Protein 8C4D (pdb70)

Secondary structure (DSSP, 8-state):
-EEEE--TTTTTT-B--S---EEEEEE-SS---HHHHHHHHHTS-TTGGGG---SEEE-SSEEEE-S-TTB----SSSHHHHHHEEEEEEP--SSS-HHHHHHHHHHHHHHHHHHHHHHT---STTTEE-GGGTSS---SHHHHHHHH----SSPPPHHHHHHHHHHHHHHHHHHHT-TT----

Sequence (184 aa):
VNIINNSVCRGVAGRRVGDVKGVVIHNTWTNTTAEQEMNRLAGMTDKQLEAGFAHYYCDENTIIRTEDTYNRRAWHVANSDGNNSYIGYEVRGNNRETPKAVFLQAEQNAFWQAAEDLRFYGLPVNRNTVKCHHQFSATECPKRSLMEHCGYDSTLAVPAAITVQMQDYFISQIKKYYDNPALKPD

Structure (mmCIF, N/CA/C/O backbone):
data_8C4D
#
_entry.id   8C4D
#
_cell.length_a   74.713
_cell.length_b   74.713
_cell.length_c   133.272
_cell.angle_alpha   90.000
_cell.angle_beta   90.000
_cell.angle_gamma   90.000
#
_symmetry.space_group_name_H-M   'P 43 2 2'
#
loop_
_entity.id
_entity.type
_entity.pdbx_description
1 polymer 'N-acetylmuramoyl-L-alanine amidase'
2 non-polymer 'CITRATE ANION'
3 non-polymer 'ZINC ION'
4 non-polymer 'CHLORIDE ION'
5 non-polymer 'SODIUM ION'
6 water water
#
loop_
_atom_site.group_PDB
_atom_site.id
_atom_site.type_symbol
_atom_site.label_atom_id
_atom_site.label_alt_id
_atom_site.label_comp_id
_atom_site.label_asym_id
_atom_site.label_entity_id
_atom_site.label_seq_id
_atom_site.pdbx_PDB_ins_code
_atom_site.Cartn_x
_atom_site.Cartn_y
_atom_site.Cartn_z
_atom_site.occupancy
_atom_site.B_iso_or_equiv
_atom_site.auth_seq_id
_atom_site.auth_comp_id
_atom_site.auth_asym_id
_atom_site.auth_atom_id
_atom_site.pdbx_PDB_model_num
ATOM 1 N N . VAL A 1 2 ? 28.47016 57.11790 63.07164 1.000 47.30193 2 VAL A N 1
ATOM 2 C CA . VAL A 1 2 ? 28.09613 56.51070 64.34684 1.000 41.75532 2 VAL A CA 1
ATOM 3 C C . VAL A 1 2 ? 29.32880 56.38788 65.25278 1.000 35.71769 2 VAL A C 1
ATOM 4 O O . VAL A 1 2 ? 30.38278 55.94353 64.81063 1.000 41.06676 2 VAL A O 1
ATOM 8 N N . ASN A 1 3 ? 29.20338 56.81499 66.51027 1.000 38.33863 3 ASN A N 1
ATOM 9 C CA . ASN A 1 3 ? 30.30659 56.71293 67.46004 1.000 39.16210 3 ASN A CA 1
ATOM 10 C C . ASN A 1 3 ? 30.44808 55.27966 67.96208 1.000 36.66342 3 ASN A C 1
ATOM 11 O O . ASN A 1 3 ? 29.46218 54.65169 68.35753 1.000 32.67901 3 ASN A O 1
ATOM 16 N N . ILE A 1 4 ? 31.67540 54.76689 67.95188 1.000 36.28560 4 ILE A N 1
ATOM 17 C CA . ILE A 1 4 ? 31.98690 53.43831 68.46274 1.000 33.28189 4 ILE A CA 1
ATOM 18 C C . ILE A 1 4 ? 32.72395 53.60576 69.78119 1.000 35.19230 4 ILE A C 1
ATOM 19 O O . ILE A 1 4 ? 33.74420 54.29974 69.83960 1.000 35.63700 4 ILE A O 1
ATOM 24 N N . ILE A 1 5 ? 32.21975 52.97023 70.83478 1.000 36.29218 5 ILE A N 1
ATOM 25 C CA . ILE A 1 5 ? 32.87668 52.98541 72.13793 1.000 32.25144 5 ILE A CA 1
ATOM 26 C C . ILE A 1 5 ? 33.05108 51.54542 72.59183 1.000 34.88545 5 ILE A C 1
ATOM 27 O O . ILE A 1 5 ? 32.06520 50.80443 72.70031 1.000 31.20638 5 ILE A O 1
ATOM 32 N N . ASN A 1 6 ? 34.29179 51.14961 72.85894 1.000 28.56985 6 ASN A N 1
ATOM 33 C CA . ASN A 1 6 ? 34.58730 49.85040 73.45342 1.000 25.41694 6 ASN A CA 1
ATOM 34 C C . ASN A 1 6 ? 34.93430 50.07755 74.91732 1.000 32.61833 6 ASN A C 1
ATOM 35 O O . ASN A 1 6 ? 35.97862 50.65749 75.22297 1.000 31.68307 6 ASN A O 1
ATOM 40 N N . ASN A 1 7 ? 34.06693 49.62006 75.82104 1.000 29.60167 7 ASN A N 1
ATOM 41 C CA . ASN A 1 7 ? 34.29913 49.80467 77.25473 1.000 25.99501 7 ASN A CA 1
ATOM 42 C C . ASN A 1 7 ? 33.63185 48.64874 77.99721 1.000 24.85761 7 ASN A C 1
ATOM 43 O O . ASN A 1 7 ? 32.43001 48.69861 78.27220 1.000 24.67907 7 ASN A O 1
ATOM 48 N N . SER A 1 8 ? 34.42095 47.63435 78.35740 1.000 26.27401 8 SER A N 1
ATOM 49 C CA . SER A 1 8 ? 33.89220 46.37330 78.88901 1.000 26.57933 8 SER A CA 1
ATOM 50 C C . SER A 1 8 ? 33.47992 46.49783 80.36439 1.000 34.85727 8 SER A C 1
ATOM 51 O O . SER A 1 8 ? 34.03458 45.86432 81.26768 1.000 30.70632 8 SER A O 1
ATOM 54 N N . VAL A 1 9 ? 32.42203 47.28078 80.59819 1.000 25.87866 9 VAL A N 1
ATOM 55 C CA . VAL A 1 9 ? 31.95166 47.50029 81.96166 1.000 22.91300 9 VAL A CA 1
ATOM 56 C C . VAL A 1 9 ? 31.31883 46.26318 82.58043 1.000 25.89903 9 VAL A C 1
ATOM 57 O O . VAL A 1 9 ? 31.05967 46.26080 83.78414 1.000 27.76440 9 VAL A O 1
ATOM 61 N N . CYS A 1 10 ? 31.05892 45.21333 81.79984 1.000 24.38727 10 CYS A N 1
ATOM 62 C CA . CYS A 1 10 ? 30.50847 43.97849 82.35045 1.000 26.77047 10 CYS A CA 1
ATOM 63 C C . CYS A 1 10 ? 31.59285 43.04219 82.86595 1.000 25.59451 10 CYS A C 1
ATOM 64 O O . CYS A 1 10 ? 31.26717 41.98021 83.41902 1.000 24.78022 10 CYS A O 1
ATOM 67 N N . ARG A 1 11 ? 32.86670 43.40693 82.67602 1.000 22.19241 11 ARG A N 1
ATOM 68 C CA . ARG A 1 11 ? 33.99026 42.83810 83.41548 1.000 28.03267 11 ARG A CA 1
ATOM 69 C C . ARG A 1 11 ? 34.20474 41.35567 83.14571 1.000 27.36637 11 ARG A C 1
ATOM 70 O O . ARG A 1 11 ? 34.90599 40.69497 83.90775 1.000 29.03684 11 ARG A O 1
ATOM 78 N N . GLY A 1 12 ? 33.60267 40.79882 82.09361 1.000 25.41331 12 GLY A N 1
ATOM 79 C CA . GLY A 1 12 ? 33.82982 39.39172 81.79859 1.000 26.81153 12 GLY A CA 1
ATOM 80 C C . GLY A 1 12 ? 33.30404 38.44009 82.84302 1.000 24.72365 12 GLY A C 1
ATOM 81 O O . GLY A 1 12 ? 33.78929 37.31075 82.93665 1.000 25.38110 12 GLY A O 1
ATOM 82 N N . VAL A 1 13 ? 32.30215 38.85869 83.62439 1.000 21.36142 13 VAL A N 1
ATOM 83 C CA . VAL A 1 13 ? 31.89091 38.08674 84.79405 1.000 24.08962 13 VAL A CA 1
ATOM 84 C C . VAL A 1 13 ? 31.28401 36.74940 84.40792 1.000 27.33802 13 VAL A C 1
ATOM 85 O O . VAL A 1 13 ? 31.32935 35.80007 85.20422 1.000 24.00355 13 VAL A O 1
ATOM 89 N N . ALA A 1 14 ? 30.73815 36.62984 83.19437 1.000 22.90109 14 ALA A N 1
ATOM 90 C CA . ALA A 1 14 ? 30.13977 35.37382 82.77536 1.000 22.94015 14 ALA A CA 1
ATOM 91 C C . ALA A 1 14 ? 31.15743 34.39806 82.19084 1.000 21.27076 14 ALA A C 1
ATOM 92 O O . ALA A 1 14 ? 30.78514 33.27680 81.86495 1.000 24.07100 14 ALA A O 1
ATOM 94 N N . GLY A 1 15 ? 32.42480 34.77610 82.06726 1.000 21.21241 15 GLY A N 1
ATOM 95 C CA . GLY A 1 15 ? 33.44201 33.85607 81.59378 1.000 22.38910 15 GLY A CA 1
ATOM 96 C C . GLY A 1 15 ? 33.48666 33.77812 80.07412 1.000 24.56297 15 GLY A C 1
ATOM 97 O O . GLY A 1 15 ? 32.66748 34.35925 79.35996 1.000 21.61980 15 GLY A O 1
ATOM 98 N N . ARG A 1 16 ? 34.47201 33.04138 79.56978 1.000 25.12953 16 ARG A N 1
ATOM 99 C CA . ARG A 1 16 ? 34.66240 32.95044 78.12820 1.000 23.25556 16 ARG A CA 1
ATOM 100 C C . ARG A 1 16 ? 33.65785 31.98869 77.50762 1.000 24.86381 16 ARG A C 1
ATOM 101 O O . ARG A 1 16 ? 33.25830 30.99228 78.12277 1.000 23.69207 16 ARG A O 1
ATOM 109 N N . ARG A 1 17 ? 33.24293 32.29714 76.27860 1.000 20.26158 17 ARG A N 1
ATOM 110 C CA . ARG A 1 17 ? 32.42697 31.34788 75.53082 1.000 21.61576 17 ARG A CA 1
ATOM 111 C C . ARG A 1 17 ? 33.18909 30.04324 75.36470 1.000 24.46694 17 ARG A C 1
ATOM 112 O O . ARG A 1 17 ? 34.38560 30.04665 75.06450 1.000 26.59299 17 ARG A O 1
ATOM 120 N N . VAL A 1 18 ? 32.49331 28.92716 75.56943 1.000 24.46695 18 VAL A N 1
ATOM 121 C CA . VAL A 1 18 ? 33.01309 27.59877 75.25381 1.000 27.53999 18 VAL A CA 1
ATOM 122 C C . VAL A 1 18 ? 32.33291 27.12585 73.96829 1.000 27.19404 18 VAL A C 1
ATOM 123 O O . VAL A 1 18 ? 31.10157 27.08760 73.89024 1.000 29.61292 18 VAL A O 1
ATOM 127 N N . GLY A 1 19 ? 33.11897 26.75761 72.96360 1.000 28.88961 19 GLY A N 1
ATOM 128 C CA . GLY A 1 19 ? 32.53860 26.36756 71.69329 1.000 29.10103 19 GLY A CA 1
ATOM 129 C C . GLY A 1 19 ? 32.34013 27.54808 70.76112 1.000 32.97636 19 GLY A C 1
ATOM 130 O O . GLY A 1 19 ? 32.73825 28.68986 71.02439 1.000 30.65826 19 GLY A O 1
ATOM 131 N N . ASP A 1 20 ? 31.69261 27.25454 69.64278 1.000 29.85568 20 ASP A N 1
ATOM 132 C CA . ASP A 1 20 ? 31.58400 28.20878 68.55248 1.000 32.53872 20 ASP A CA 1
ATOM 133 C C . ASP A 1 20 ? 30.45598 29.20240 68.79390 1.000 27.12623 20 ASP A C 1
ATOM 134 O O . ASP A 1 20 ? 29.48041 28.90880 69.48880 1.000 25.15599 20 ASP A O 1
ATOM 139 N N . VAL A 1 21 ? 30.60266 30.39398 68.20243 1.000 27.92301 21 VAL A N 1
ATOM 140 C CA . VAL A 1 21 ? 29.48750 31.32794 68.11851 1.000 22.54777 21 VAL A CA 1
ATOM 141 C C . VAL A 1 21 ? 28.39912 30.73232 67.22707 1.000 26.77467 21 VAL A C 1
ATOM 142 O O . VAL A 1 21 ? 28.67100 30.21197 66.13896 1.000 23.58326 21 VAL A O 1
ATOM 146 N N . LYS A 1 22 ? 27.14868 30.81928 67.67588 1.000 23.97009 22 LYS A N 1
ATOM 147 C CA . LYS A 1 22 ? 26.03345 30.30321 66.89257 1.000 27.40681 22 LYS A CA 1
ATOM 148 C C . LYS A 1 22 ? 25.19915 31.39615 66.25529 1.000 26.36017 22 LYS A C 1
ATOM 149 O O . LYS A 1 22 ? 24.46416 31.11427 65.30015 1.000 28.89684 22 LYS A O 1
ATOM 155 N N . GLY A 1 23 ? 25.26359 32.62027 66.76328 1.000 24.28000 23 GLY A N 1
ATOM 156 C CA . GLY A 1 23 ? 24.48148 33.67901 66.14782 1.000 24.24961 23 GLY A CA 1
ATOM 157 C C . GLY A 1 23 ? 24.37606 34.89442 67.05266 1.000 22.39206 23 GLY A C 1
ATOM 158 O O . GLY A 1 23 ? 25.18562 35.08920 67.96237 1.000 21.36408 23 GLY A O 1
ATOM 159 N N . VAL A 1 24 ? 23.37215 35.71262 66.74395 1.000 19.99770 24 VAL A N 1
ATOM 160 C CA . VAL A 1 24 ? 23.12076 36.98525 67.39877 1.000 18.50885 24 VAL A CA 1
ATOM 161 C C . VAL A 1 24 ? 21.67129 37.00346 67.86637 1.000 26.58125 24 VAL A C 1
ATOM 162 O O . VAL A 1 24 ? 20.81100 36.30747 67.30689 1.000 24.47076 24 VAL A O 1
ATOM 166 N N . VAL A 1 25 ? 21.40598 37.79324 68.91285 1.000 21.71156 25 VAL A N 1
ATOM 167 C CA . VAL A 1 25 ? 20.05040 38.06541 69.38026 1.000 22.79568 25 VAL A CA 1
ATOM 168 C C . VAL A 1 25 ? 19.86932 39.57124 69.38528 1.000 25.31524 25 VAL A C 1
ATOM 169 O O . VAL A 1 25 ? 20.68060 40.29031 69.97802 1.000 21.99259 25 VAL A O 1
ATOM 173 N N . ILE A 1 26 ? 18.82656 40.05334 68.71413 1.000 22.53277 26 ILE A N 1
ATOM 174 C CA . ILE A 1 26 ? 18.52744 41.48010 68.67889 1.000 23.70538 26 ILE A CA 1
ATOM 175 C C . ILE A 1 26 ? 17.48686 41.75453 69.75577 1.000 28.45735 26 ILE A C 1
ATOM 176 O O . ILE A 1 26 ? 16.34368 41.29938 69.64232 1.000 27.77481 26 ILE A O 1
ATOM 181 N N . HIS A 1 27 ? 17.87951 42.49747 70.79467 1.000 22.80049 27 HIS A N 1
ATOM 182 C CA . HIS A 1 27 ? 17.01724 42.92245 71.89176 1.000 24.60083 27 HIS A CA 1
ATOM 183 C C . HIS A 1 27 ? 16.57670 44.37424 71.70479 1.000 26.61589 27 HIS A C 1
ATOM 184 O O . HIS A 1 27 ? 17.17056 45.13550 70.93677 1.000 25.83600 27 HIS A O 1
ATOM 191 N N . ASN A 1 28 ? 15.54161 44.76537 72.45472 1.000 23.26006 28 ASN A N 1
ATOM 192 C CA . ASN A 1 28 ? 15.22794 46.16988 72.70807 1.000 25.31101 28 ASN A CA 1
ATOM 193 C C . ASN A 1 28 ? 15.29625 46.41342 74.21106 1.000 27.23695 28 ASN A C 1
ATOM 194 O O . ASN A 1 28 ? 14.82524 45.58889 74.99898 1.000 26.77771 28 ASN A O 1
ATOM 199 N N . THR A 1 29 ? 15.83941 47.56247 74.61634 1.000 24.84300 29 THR A N 1
ATOM 200 C CA . THR A 1 29 ? 15.99094 47.80394 76.05059 1.000 30.24450 29 THR A CA 1
ATOM 201 C C . THR A 1 29 ? 14.66138 48.01516 76.75459 1.000 31.99305 29 THR A C 1
ATOM 202 O O . THR A 1 29 ? 14.59068 47.84593 77.97615 1.000 30.88908 29 THR A O 1
ATOM 206 N N . TRP A 1 30 ? 13.61553 48.38193 76.01779 1.000 32.92519 30 TRP A N 1
ATOM 207 C CA . TRP A 1 30 ? 12.37191 48.86899 76.61426 1.000 34.03537 30 TRP A CA 1
ATOM 208 C C . TRP A 1 30 ? 12.65507 49.97397 77.63410 1.000 34.89744 30 TRP A C 1
ATOM 209 O O . TRP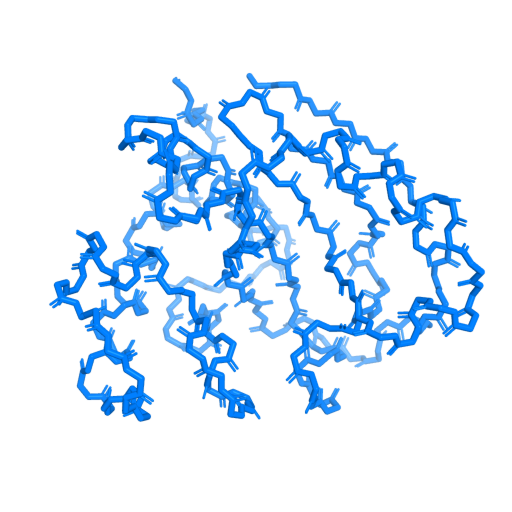 A 1 30 ? 12.04035 50.04912 78.69653 1.000 33.75250 30 TRP A O 1
ATOM 220 N N . THR A 1 31 ? 13.62986 50.82135 77.31419 1.000 33.76798 31 THR A N 1
ATOM 221 C CA . THR A 1 31 ? 13.85806 52.09642 77.97651 1.000 31.87484 31 THR A CA 1
ATOM 222 C C . THR A 1 31 ? 14.11474 53.12329 76.89111 1.000 35.44881 31 THR A C 1
ATOM 223 O O . THR A 1 31 ? 14.29698 52.78239 75.71911 1.000 35.55973 31 THR A O 1
ATOM 227 N N . ASN A 1 32 ? 14.15971 54.38897 77.28333 1.000 32.11594 32 ASN A N 1
ATOM 228 C CA . ASN A 1 32 ? 14.45816 55.45513 76.33693 1.000 39.23272 32 ASN A CA 1
ATOM 229 C C . ASN A 1 32 ? 15.73189 56.19773 76.72203 1.000 34.55459 32 ASN A C 1
ATOM 230 O O . ASN A 1 32 ? 15.90345 57.37555 76.40638 1.000 35.37344 32 ASN A O 1
ATOM 235 N N . THR A 1 33 ? 16.64082 55.51038 77.39013 1.000 35.50970 33 THR A N 1
ATOM 236 C CA . THR A 1 33 ? 17.92199 56.09137 77.75314 1.000 35.82579 33 THR A CA 1
ATOM 237 C C . THR A 1 33 ? 18.91494 55.94867 76.60189 1.000 32.94170 33 THR A C 1
ATOM 238 O O . THR A 1 33 ? 18.72132 55.16342 75.67112 1.000 37.31862 33 THR A O 1
ATOM 242 N N . THR A 1 34 ? 19.98911 56.71995 76.67590 1.000 31.93571 34 THR A N 1
ATOM 243 C CA . THR A 1 34 ? 21.03101 56.61507 75.67243 1.000 30.96404 34 THR A CA 1
ATOM 244 C C . THR A 1 34 ? 21.90092 55.38965 75.93587 1.000 29.61875 34 THR A C 1
ATOM 245 O O . THR A 1 34 ? 21.90905 54.82343 77.03290 1.000 29.25441 34 THR A O 1
ATOM 249 N N . ALA A 1 35 ? 22.64788 54.98729 74.90254 1.000 32.03826 35 ALA A N 1
ATOM 250 C CA . ALA A 1 35 ? 23.58381 53.88024 75.06317 1.000 28.64311 35 ALA A CA 1
ATOM 251 C C . ALA A 1 35 ? 24.58069 54.17860 76.17235 1.000 31.00292 35 ALA A C 1
ATOM 252 O O . ALA A 1 35 ? 24.88980 53.30187 76.98833 1.000 29.73090 35 ALA A O 1
ATOM 254 N N . GLU A 1 36 ? 25.06943 55.42537 76.23209 1.000 27.50182 36 GLU A N 1
ATOM 255 C CA . GLU A 1 36 ? 25.99588 55.82266 77.28651 1.000 32.09891 36 GLU A CA 1
ATOM 256 C C . GLU A 1 36 ? 25.35732 55.70119 78.66480 1.000 33.49693 36 GLU A C 1
ATOM 257 O O . GLU A 1 36 ? 26.01465 55.27648 79.62271 1.000 31.50350 36 GLU A O 1
ATOM 263 N N . GLN A 1 37 ? 24.07760 56.06484 78.78705 1.000 29.42443 37 GLN A N 1
ATOM 264 C CA . GLN A 1 37 ? 23.40972 55.90801 80.07542 1.000 33.06752 37 GLN A CA 1
ATOM 265 C C . GLN A 1 37 ? 23.35625 54.43739 80.46808 1.000 32.33718 37 GLN A C 1
ATOM 266 O O . GLN A 1 37 ? 23.53813 54.09139 81.64225 1.000 32.14957 37 GLN A O 1
ATOM 272 N N . GLU A 1 38 ? 23.12260 53.55415 79.48791 1.000 30.07112 38 GLU A N 1
ATOM 273 C CA . GLU A 1 38 ? 23.11311 52.12039 79.75791 1.000 27.13438 38 GLU A CA 1
ATOM 274 C C . GLU A 1 38 ? 24.49024 51.65584 80.20955 1.000 27.39990 38 GLU A C 1
ATOM 275 O O . GLU A 1 38 ? 24.61885 50.88810 81.17029 1.000 25.78528 38 GLU A O 1
ATOM 281 N N . MET A 1 39 ? 25.52972 52.15224 79.54456 1.000 26.46680 39 MET A N 1
ATOM 282 C CA . MET A 1 39 ? 26.89978 51.80859 79.89447 1.000 27.07500 39 MET A CA 1
ATOM 283 C C . MET A 1 39 ? 27.21779 52.24727 81.32271 1.000 30.53457 39 MET A C 1
ATOM 284 O O . MET A 1 39 ? 27.78073 51.47679 82.10898 1.000 26.24609 39 MET A O 1
ATOM 289 N N . ASN A 1 40 ? 26.86850 53.49579 81.66953 1.000 29.27629 40 ASN A N 1
ATOM 290 C CA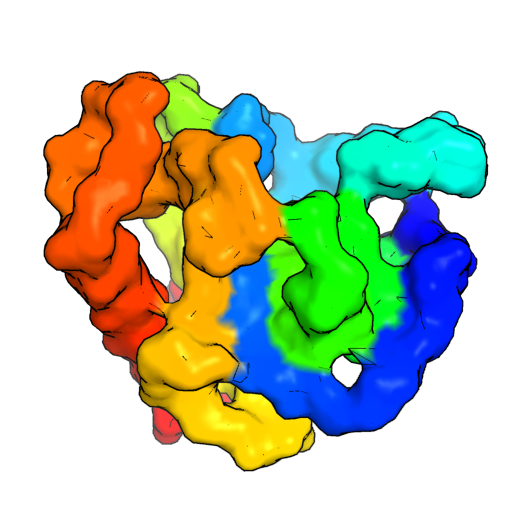 . ASN A 1 40 ? 27.12895 54.01396 83.01844 1.000 30.66324 40 ASN A CA 1
ATOM 291 C C . ASN A 1 40 ? 26.38241 53.20853 84.07305 1.000 32.93050 40 ASN A C 1
ATOM 292 O O . ASN A 1 40 ? 26.91176 52.94089 85.16150 1.000 28.71646 40 ASN A O 1
ATOM 297 N N . ARG A 1 41 ? 25.14148 52.82823 83.77194 1.000 26.55467 41 ARG A N 1
ATOM 298 C CA . ARG A 1 41 ? 24.36937 52.01944 84.70098 1.000 32.34195 41 ARG A CA 1
ATOM 299 C C . ARG A 1 41 ? 25.07747 50.69455 84.99491 1.000 31.32934 41 ARG A C 1
ATOM 300 O O . ARG A 1 41 ? 25.22370 50.29877 86.15709 1.000 27.85521 41 ARG A O 1
ATOM 308 N N . LEU A 1 42 ? 25.54814 50.00687 83.95015 1.000 25.09069 42 LEU A N 1
ATOM 309 C CA . LEU A 1 42 ? 26.28206 48.75731 84.14668 1.000 25.85806 42 LEU A CA 1
ATOM 310 C C . LEU A 1 42 ? 27.60734 48.99423 84.87950 1.000 24.63838 42 LEU A C 1
ATOM 311 O O . LEU A 1 42 ? 27.99985 48.20716 85.75038 1.000 24.32942 42 LEU A O 1
ATOM 316 N N . ALA A 1 43 ? 28.30379 50.07845 84.54415 1.000 24.43115 43 ALA A N 1
ATOM 317 C CA . ALA A 1 43 ? 29.57554 50.38739 85.19047 1.000 28.91999 43 ALA A CA 1
ATOM 318 C C . ALA A 1 43 ? 29.41848 50.60318 86.69255 1.000 27.90129 43 ALA A C 1
ATOM 319 O O . ALA A 1 43 ? 30.36385 50.37113 87.45082 1.000 29.39368 43 ALA A O 1
ATOM 321 N N . GLY A 1 44 ? 28.25171 51.04736 87.13854 1.000 24.78545 44 GLY A N 1
ATOM 322 C CA . GLY A 1 44 ? 28.00430 51.30144 88.54393 1.000 26.19801 44 GLY A CA 1
ATOM 323 C C . GLY A 1 44 ? 27.48160 50.12042 89.33011 1.000 31.70230 44 GLY A C 1
ATOM 324 O O . GLY A 1 44 ? 27.31480 50.21346 90.55178 1.000 28.92631 44 GLY A O 1
ATOM 325 N N . MET A 1 45 ? 27.22500 49.00329 88.66199 1.000 23.94961 45 MET A N 1
ATOM 326 C CA . MET A 1 45 ? 26.75845 47.78529 89.31280 1.000 27.00639 45 MET A CA 1
ATOM 327 C C . MET A 1 45 ? 27.91565 46.98803 89.89104 1.000 26.90369 45 MET A C 1
ATOM 328 O O . MET A 1 45 ? 29.02815 46.98307 89.35317 1.000 24.32561 45 MET A O 1
ATOM 333 N N . THR A 1 46 ? 27.63117 46.28942 90.98602 1.000 24.69490 46 THR A N 1
ATOM 334 C CA . THR A 1 46 ? 28.52087 45.24738 91.47414 1.000 22.62997 46 THR A CA 1
ATOM 335 C C . THR A 1 46 ? 28.45269 44.03945 90.55258 1.000 28.50781 46 THR A C 1
ATOM 336 O O . THR A 1 46 ? 27.49651 43.86384 89.79556 1.000 25.60221 46 THR A O 1
ATOM 340 N N . ASP A 1 47 ? 29.47260 43.18091 90.63814 1.000 25.03836 47 ASP A N 1
ATOM 341 C CA . ASP A 1 47 ? 29.43129 41.95358 89.85540 1.000 28.51049 47 ASP A CA 1
ATOM 342 C C . ASP A 1 47 ? 28.22785 41.09682 90.22598 1.000 29.82197 47 ASP A C 1
ATOM 343 O O . ASP A 1 47 ? 27.65667 40.42953 89.36003 1.000 26.61134 47 ASP A O 1
ATOM 348 N N . LYS A 1 48 ? 27.80100 41.12665 91.49121 1.000 29.82211 48 LYS A N 1
ATOM 349 C CA . LYS A 1 48 ? 26.54432 40.47225 91.85813 1.000 28.01188 48 LYS A CA 1
ATOM 350 C C . LYS A 1 48 ? 25.34832 41.09228 91.14074 1.000 28.99647 48 LYS A C 1
ATOM 351 O O . LYS A 1 48 ? 24.45527 40.37133 90.68143 1.000 27.23038 48 LYS A O 1
ATOM 357 N N . GLN A 1 49 ? 25.28910 42.42889 91.06437 1.000 24.08759 49 GLN A N 1
ATOM 358 C CA . GLN A 1 49 ? 24.15683 43.05551 90.39125 1.000 25.58164 49 GLN A CA 1
ATOM 359 C C . GLN A 1 49 ? 24.14381 42.73420 88.89782 1.000 28.51549 49 GLN A C 1
ATOM 360 O O . GLN A 1 49 ? 23.06637 42.66568 88.28781 1.000 25.27673 49 GLN A O 1
ATOM 366 N N . LEU A 1 50 ? 25.31437 42.50593 88.29342 1.000 24.76419 50 LEU A N 1
ATOM 367 C CA . LEU A 1 50 ? 25.34782 42.11534 86.88176 1.000 26.62930 50 LEU A CA 1
ATOM 368 C C . LEU A 1 50 ? 24.65721 40.78586 86.62964 1.000 26.40578 50 LEU A C 1
ATOM 369 O O . LEU A 1 50 ? 24.29280 40.49762 85.48258 1.000 27.21320 50 LEU A O 1
ATOM 374 N N . GLU A 1 51 ? 24.46617 39.97358 87.67486 1.000 26.49005 51 GLU A N 1
ATOM 375 C CA . GLU A 1 51 ? 23.74012 38.71462 87.54554 1.000 28.50188 51 GLU A CA 1
ATOM 376 C C . GLU A 1 51 ? 22.31348 38.90541 87.05395 1.000 28.96507 51 GLU A C 1
ATOM 377 O O . GLU A 1 51 ? 21.73059 37.96057 86.51901 1.000 32.07811 51 GLU A O 1
ATOM 383 N N . ALA A 1 52 ? 21.74179 40.10051 87.20896 1.000 24.05724 52 ALA A N 1
ATOM 384 C CA . ALA A 1 52 ? 20.40698 40.34337 86.68588 1.000 27.06821 52 ALA A CA 1
ATOM 385 C C . ALA A 1 52 ? 20.37739 40.42149 85.15787 1.000 27.42530 52 ALA A C 1
ATOM 386 O O . ALA A 1 52 ? 19.29204 40.39971 84.56602 1.000 28.45138 52 ALA A O 1
ATOM 388 N N . GLY A 1 53 ? 21.51830 40.55669 84.50128 1.000 27.14628 53 GLY A N 1
ATOM 389 C CA . GLY A 1 53 ? 21.52821 40.51403 83.04881 1.000 23.66367 53 GLY A CA 1
ATOM 390 C C . GLY A 1 53 ? 22.26282 41.66114 82.38947 1.000 24.61200 53 GLY A C 1
ATOM 391 O O . GLY A 1 53 ? 22.34377 42.76894 82.92185 1.000 26.72315 53 GLY A O 1
ATOM 392 N N . PHE A 1 54 ? 22.81830 41.38706 81.21279 1.000 22.46016 54 PHE A N 1
ATOM 393 C CA . PHE A 1 54 ? 23.48584 42.40115 80.40951 1.000 22.04929 54 PHE A CA 1
ATOM 394 C C . PHE A 1 54 ? 23.74264 41.79239 79.04506 1.000 22.65336 54 PHE A C 1
ATOM 395 O O . PHE A 1 54 ? 23.74332 40.56731 78.89366 1.000 22.73377 54 PHE A O 1
ATOM 403 N N . ALA A 1 55 ? 24.00529 42.66037 78.06766 1.000 21.45686 55 ALA A N 1
ATOM 404 C CA . ALA A 1 55 ? 24.29381 42.26330 76.69653 1.000 23.07964 55 ALA A CA 1
ATOM 405 C C . ALA A 1 55 ? 25.71170 42.68299 76.31133 1.000 23.56457 55 ALA A C 1
ATOM 406 O O . ALA A 1 55 ? 26.41538 43.36319 77.06769 1.000 21.92227 55 ALA A O 1
ATOM 408 N N . HIS A 1 56 ? 26.12268 42.27526 75.10424 1.000 19.55655 56 HIS A N 1
ATOM 409 C CA . HIS A 1 56 ? 27.45006 42.62094 74.60567 1.000 21.20720 56 HIS A CA 1
ATOM 410 C C . HIS A 1 56 ? 27.50995 44.04348 74.05295 1.000 21.25883 56 HIS A C 1
ATOM 411 O O . HIS A 1 56 ? 28.54359 44.71229 74.17516 1.000 21.71948 56 HIS A O 1
ATOM 418 N N . TYR A 1 57 ? 26.43462 44.52498 73.44326 1.000 19.85422 57 TYR A N 1
ATOM 419 C CA . TYR A 1 57 ? 26.41860 45.86601 72.86779 1.000 19.41795 57 TYR A CA 1
ATOM 420 C C . TYR A 1 57 ? 25.15696 46.59921 73.28107 1.000 23.05144 57 TYR A C 1
ATOM 421 O O . TYR A 1 57 ? 24.08769 45.99579 73.40873 1.000 24.20092 57 TYR A O 1
ATOM 430 N N . TYR A 1 58 ? 25.28723 47.91236 73.45121 1.000 22.21981 58 TYR A N 1
ATOM 431 C CA . TYR A 1 58 ? 24.14952 48.80551 73.62950 1.000 23.30963 58 TYR A CA 1
ATOM 432 C C . TYR A 1 58 ? 24.22757 49.86551 72.54462 1.000 24.08324 58 TYR A C 1
ATOM 433 O O . TYR A 1 58 ? 25.27492 50.50555 72.37327 1.000 25.54071 58 TYR A O 1
ATOM 442 N N . CYS A 1 59 ? 23.13242 50.02297 71.79600 1.000 22.55763 59 CYS A N 1
ATOM 443 C CA . CYS A 1 59 ? 23.08249 50.87649 70.61351 1.000 23.57250 59 CYS A CA 1
ATOM 444 C C . CYS A 1 59 ? 21.96359 51.89391 70.76040 1.000 27.79373 59 CYS A C 1
ATOM 445 O O . CYS A 1 59 ? 20.83930 51.54262 71.14152 1.000 27.02630 59 CYS A O 1
ATOM 448 N N . ASP A 1 60 ? 22.26072 53.13921 70.44921 1.000 25.23364 60 ASP A N 1
ATOM 449 C CA . ASP A 1 60 ? 21.20819 54.12866 70.25586 1.000 32.96985 60 ASP A CA 1
ATOM 450 C C . ASP A 1 60 ? 21.37705 54.73457 68.85683 1.000 30.01404 60 ASP A C 1
ATOM 451 O O . ASP A 1 60 ? 22.10806 54.20292 68.01580 1.000 27.05957 60 ASP A O 1
ATOM 456 N N . GLU A 1 61 ? 20.69754 55.85658 68.60488 1.000 28.43108 61 GLU A N 1
ATOM 457 C CA . GLU A 1 61 ? 20.68320 56.38477 67.24429 1.000 29.71763 61 GLU A CA 1
ATOM 458 C C . GLU A 1 61 ? 22.04974 56.90461 66.81014 1.000 31.51735 61 GLU A C 1
ATOM 459 O O . GLU A 1 61 ? 22.29901 57.01673 65.60881 1.000 32.52718 61 GLU A O 1
ATOM 465 N N . ASN A 1 62 ? 22.94587 57.17285 67.75779 1.000 30.28530 62 ASN A N 1
ATOM 466 C CA . ASN A 1 62 ? 24.22884 57.81764 67.51081 1.000 37.07441 62 ASN A CA 1
ATOM 467 C C . ASN A 1 62 ? 25.43357 56.95952 67.87773 1.000 34.54548 62 ASN A C 1
ATOM 468 O O . ASN A 1 62 ? 26.56112 57.34713 67.55751 1.000 34.02317 62 ASN A O 1
ATOM 473 N N . THR A 1 63 ? 25.24312 55.84689 68.58529 1.000 30.75000 63 THR A N 1
ATOM 474 C CA . THR A 1 63 ? 26.34330 55.22229 69.31190 1.000 31.61595 63 THR A CA 1
ATOM 475 C C . THR A 1 63 ? 26.15850 53.71875 69.32739 1.000 28.98747 63 THR A C 1
ATOM 476 O O . THR A 1 63 ? 25.03023 53.23726 69.44568 1.000 28.28554 63 THR A O 1
ATOM 480 N N . ILE A 1 64 ? 27.27154 52.99494 69.22564 1.000 25.24737 64 ILE A N 1
ATOM 481 C CA . ILE A 1 64 ? 27.34183 51.56322 69.49625 1.000 26.39581 64 ILE A CA 1
ATOM 482 C C . ILE A 1 64 ? 28.37940 51.38408 70.59258 1.000 30.49128 64 ILE A C 1
ATOM 483 O O . ILE A 1 64 ? 29.54834 51.74331 70.40065 1.000 27.56861 64 ILE A O 1
ATOM 488 N N . ILE A 1 65 ? 27.96822 50.83611 71.73324 1.000 22.59426 65 ILE A N 1
ATOM 489 C CA . ILE A 1 65 ? 28.87421 50.63431 72.86120 1.000 21.01563 65 ILE A CA 1
ATOM 490 C C . ILE A 1 65 ? 29.02551 49.14261 73.07915 1.000 24.94204 65 ILE A C 1
ATOM 491 O O . ILE A 1 65 ? 28.03605 48.44861 73.33671 1.000 23.26922 65 ILE A O 1
ATOM 496 N N . ARG A 1 66 ? 30.25567 48.64028 72.96844 1.000 21.74056 66 ARG A N 1
ATOM 497 C CA . ARG A 1 66 ? 30.52678 47.24425 73.30423 1.000 23.32642 66 ARG A CA 1
ATOM 498 C C . ARG A 1 66 ? 30.83349 47.18356 74.79226 1.000 25.08360 66 ARG A C 1
ATOM 499 O O . ARG A 1 66 ? 31.92288 47.57352 75.23277 1.000 23.73228 66 ARG A O 1
ATOM 507 N N . THR A 1 67 ? 29.85531 46.71363 75.56986 1.000 19.95626 67 THR A N 1
ATOM 508 C CA . THR A 1 67 ? 29.97758 46.60309 77.01892 1.000 21.29123 67 THR A CA 1
ATOM 509 C C . THR A 1 67 ? 30.54805 45.26482 77.46153 1.000 24.91074 67 THR A C 1
ATOM 510 O O . THR A 1 67 ? 30.89939 45.11505 78.63394 1.000 25.19780 67 THR A O 1
ATOM 514 N N . GLU A 1 68 ? 30.62415 44.28537 76.56675 1.000 25.05131 68 GLU A N 1
ATOM 515 C CA . GLU A 1 68 ? 31.29601 43.02490 76.85029 1.000 23.64093 68 GLU A CA 1
ATOM 516 C C . GLU A 1 68 ? 31.97440 42.53046 75.59188 1.000 21.97803 68 GLU A C 1
ATOM 517 O O . GLU A 1 68 ? 31.36513 42.53549 74.52082 1.000 23.40066 68 GLU A O 1
ATOM 523 N N . ASP A 1 69 ? 33.22866 42.10437 75.73219 1.000 23.64476 69 ASP A N 1
ATOM 524 C CA . ASP A 1 69 ? 33.96101 41.52411 74.61358 1.000 25.50220 69 ASP A CA 1
ATOM 525 C C . ASP A 1 69 ? 33.22244 40.30769 74.07859 1.000 22.84625 69 ASP A C 1
ATOM 526 O O . ASP A 1 69 ? 32.69452 39.50569 74.85301 1.000 23.87083 69 ASP A O 1
ATOM 531 N N . THR A 1 70 ? 33.18457 40.16221 72.74015 1.000 21.95146 70 THR A N 1
ATOM 532 C CA . THR A 1 70 ? 32.36099 39.10310 72.15390 1.000 21.86986 70 THR A CA 1
ATOM 533 C C . THR A 1 70 ? 32.93798 37.70640 72.35662 1.000 22.24687 70 THR A C 1
ATOM 534 O O . THR A 1 70 ? 32.21657 36.72568 72.12972 1.000 21.19798 70 THR A O 1
ATOM 538 N N . TYR A 1 71 ? 34.19136 37.57775 72.80601 1.000 21.59031 71 TYR A N 1
ATOM 539 C CA . TYR A 1 71 ? 34.68985 36.25562 73.19052 1.000 21.55577 71 TYR A CA 1
ATOM 540 C C . TYR A 1 71 ? 34.15210 35.77154 74.54109 1.000 22.15627 71 TYR A C 1
ATOM 541 O O . TYR A 1 71 ? 34.28494 34.58230 74.86980 1.000 23.64164 71 TYR A O 1
ATOM 550 N N . ASN A 1 72 ? 33.51620 36.64293 75.30808 1.000 19.29992 72 ASN A N 1
ATOM 551 C CA . ASN A 1 72 ? 32.90454 36.28194 76.57203 1.000 18.48488 72 ASN A CA 1
ATOM 552 C C . ASN A 1 72 ? 31.42086 35.99981 76.39025 1.000 21.55846 72 ASN A C 1
ATOM 553 O O . ASN A 1 72 ? 30.77850 36.52032 75.47162 1.000 20.30573 72 ASN A O 1
ATOM 558 N N . ARG A 1 73 ? 30.88295 35.18280 77.29388 1.000 21.52462 73 ARG A N 1
ATOM 559 C CA A ARG A 1 73 ? 29.44541 35.02911 77.41069 0.479 21.33671 73 ARG A CA 1
ATOM 560 C CA B ARG A 1 73 ? 29.44217 35.02252 77.42610 0.521 20.94362 73 ARG A CA 1
ATOM 561 C C . ARG A 1 73 ? 28.81122 36.31612 77.93916 1.000 23.91252 73 ARG A C 1
ATOM 562 O O . ARG A 1 73 ? 29.48228 37.20893 78.46451 1.000 21.97222 73 ARG A O 1
ATOM 577 N N . ALA A 1 74 ? 27.49606 36.41411 77.78074 1.000 22.29388 74 ALA A N 1
ATOM 578 C CA . ALA A 1 74 ? 26.75285 37.50172 78.39162 1.000 21.03087 74 ALA A CA 1
ATOM 579 C C . ALA A 1 74 ? 25.46018 36.92340 78.94387 1.000 20.85502 74 ALA A C 1
ATOM 580 O O . ALA A 1 74 ? 24.92170 35.95739 78.41042 1.000 25.16754 74 ALA A O 1
ATOM 582 N N . TRP A 1 75 ? 24.96277 37.50209 80.02809 1.000 23.80865 75 TRP A N 1
ATOM 583 C CA . TRP A 1 75 ? 23.73130 36.99085 80.62597 1.000 23.90863 75 TRP A CA 1
ATOM 584 C C . TRP A 1 75 ? 22.56700 37.77387 80.04487 1.000 23.69893 75 TRP A C 1
ATOM 585 O O . TRP A 1 75 ? 21.99270 38.65684 80.68248 1.000 23.99971 75 TRP A O 1
ATOM 596 N N . HIS A 1 76 ? 22.21732 37.44440 78.79072 1.000 25.22003 76 HIS A N 1
ATOM 597 C CA . HIS A 1 76 ? 21.23990 38.23447 78.06925 1.000 26.50989 76 HIS A CA 1
ATOM 598 C C . HIS A 1 76 ? 19.92796 37.53105 77.72334 1.000 26.26852 76 HIS A C 1
ATOM 599 O O . HIS A 1 76 ? 18.96963 38.23114 77.37123 1.000 26.28167 76 HIS A O 1
ATOM 606 N N . VAL A 1 77 ? 19.82977 36.19880 77.80749 1.000 28.90010 77 VAL A N 1
ATOM 607 C CA . VAL A 1 77 ? 18.56643 35.55882 77.42587 1.000 27.84114 77 VAL A CA 1
ATOM 608 C C . VAL A 1 77 ? 18.04304 34.52674 78.42018 1.000 37.15833 77 VAL A C 1
ATOM 609 O O . VAL A 1 77 ? 17.08765 33.80551 78.09880 1.000 41.30469 77 VAL A O 1
ATOM 613 N N . ALA A 1 78 ? 18.64493 34.41913 79.60953 1.000 27.77659 78 ALA A N 1
ATOM 614 C CA . ALA A 1 78 ? 18.11692 33.52550 80.66249 1.000 42.18578 78 ALA A CA 1
ATOM 615 C C . ALA A 1 78 ? 18.01156 32.07687 80.17413 1.000 40.52099 78 ALA A C 1
ATOM 616 O O . ALA A 1 78 ? 17.00065 31.39473 80.36446 1.000 36.27780 78 ALA A O 1
ATOM 618 N N . ASN A 1 79 ? 19.07611 31.61698 79.52472 1.000 35.18468 79 ASN A N 1
ATOM 619 C CA . ASN A 1 79 ? 19.13233 30.30383 78.90272 1.000 31.01257 79 ASN A CA 1
ATOM 620 C C . ASN A 1 79 ? 20.60739 30.02719 78.68624 1.000 34.12463 79 ASN A C 1
ATOM 621 O O . ASN A 1 79 ? 21.30907 30.87763 78.13127 1.000 31.20841 79 ASN A O 1
ATOM 626 N N . SER A 1 80 ? 21.07629 28.85522 79.11381 1.000 32.05196 80 SER A N 1
ATOM 627 C CA . SER A 1 80 ? 22.51996 28.62199 79.16144 1.000 35.54967 80 SER A CA 1
ATOM 628 C C . SER A 1 80 ? 23.14063 28.59655 77.77269 1.000 31.90539 80 SER A C 1
ATOM 629 O O . SER A 1 80 ? 24.20013 29.19261 77.55473 1.000 31.55852 80 SER A O 1
ATOM 632 N N . ASP A 1 81 ? 22.51254 27.90807 76.81884 1.000 34.44740 81 ASP A N 1
ATOM 633 C CA . ASP A 1 81 ? 23.10083 27.86122 75.48720 1.000 34.09460 81 ASP A CA 1
ATOM 634 C C . ASP A 1 81 ? 22.98402 29.21185 74.79164 1.000 31.08907 81 ASP A C 1
ATOM 635 O O . ASP A 1 81 ? 23.88329 29.60718 74.04295 1.000 31.82116 81 ASP A O 1
ATOM 640 N N . GLY A 1 82 ? 21.87964 29.92637 75.01703 1.000 30.43717 82 GLY A N 1
ATOM 641 C CA . GLY A 1 82 ? 21.76179 31.27350 74.48040 1.000 26.95771 82 GLY A CA 1
ATOM 642 C C . GLY A 1 82 ? 22.83701 32.19720 75.01531 1.000 26.88667 82 GLY A C 1
ATOM 643 O O . GLY A 1 82 ? 23.49026 32.92533 74.25682 1.000 25.13966 82 GLY A O 1
ATOM 644 N N . ASN A 1 83 ? 23.06024 32.15614 76.33073 1.000 21.84739 83 ASN A N 1
ATOM 645 C CA . ASN A 1 83 ? 24.05228 33.03814 76.93869 1.000 23.32349 83 ASN A CA 1
ATOM 646 C C . ASN A 1 83 ? 25.46484 32.66968 76.50051 1.000 21.86976 83 ASN A C 1
ATOM 647 O O . ASN A 1 83 ? 26.32177 33.54890 76.35423 1.000 24.63106 83 ASN A O 1
ATOM 652 N N . ASN A 1 84 ? 25.72149 31.38782 76.26957 1.000 22.86193 84 ASN A N 1
ATOM 653 C CA . ASN A 1 84 ? 27.05297 30.95688 75.86984 1.000 25.36958 84 ASN A CA 1
ATOM 654 C C . ASN A 1 84 ? 27.31727 31.22949 74.39326 1.000 24.29816 84 ASN A C 1
ATOM 655 O O . ASN A 1 84 ? 28.39479 31.71592 74.03259 1.000 24.99868 84 ASN A O 1
ATOM 660 N N . SER A 1 85 ? 26.34979 30.93983 73.52831 1.0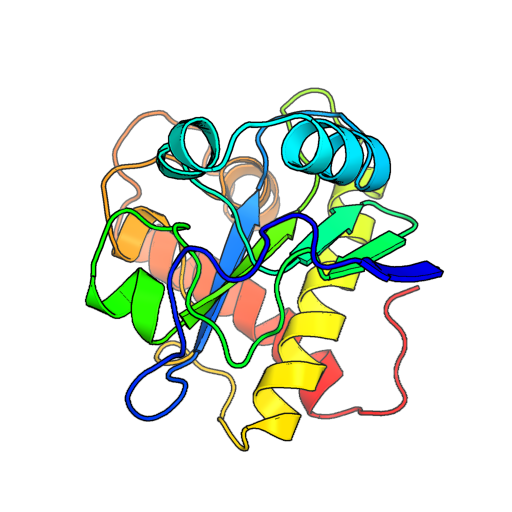00 22.54195 85 SER A N 1
ATOM 661 C CA . SER A 1 85 ? 26.63688 30.78331 72.10612 1.000 25.74682 85 SER A CA 1
ATOM 662 C C . SER A 1 85 ? 26.18735 31.93540 71.21973 1.000 23.06078 85 SER A C 1
ATOM 663 O O . SER A 1 85 ? 26.56927 31.95284 70.04124 1.000 23.33290 85 SER A O 1
ATOM 666 N N . TYR A 1 86 ? 25.37052 32.87109 71.72514 1.000 20.78964 86 TYR A N 1
ATOM 667 C CA . TYR A 1 86 ? 24.80491 33.94668 70.91820 1.000 23.41379 86 TYR A CA 1
ATOM 668 C C . TYR A 1 86 ? 25.24494 35.29867 71.46192 1.000 23.57339 86 TYR A C 1
ATOM 669 O O . TYR A 1 86 ? 25.26886 35.51054 72.67611 1.000 20.65318 86 TYR A O 1
ATOM 678 N N . ILE A 1 87 ? 25.58421 36.20567 70.56821 1.000 20.14369 87 ILE A N 1
ATOM 679 C CA . ILE A 1 87 ? 25.97734 37.56098 70.95144 1.000 21.72077 87 ILE A CA 1
ATOM 680 C C . ILE A 1 87 ? 24.73361 38.43425 71.03796 1.000 22.72261 87 ILE A C 1
ATOM 681 O O . ILE A 1 87 ? 23.86730 38.38305 70.15366 1.000 20.85698 87 ILE A O 1
ATOM 686 N N . GLY A 1 88 ? 24.64517 39.25606 72.08248 1.000 21.88561 88 GLY A N 1
ATOM 687 C CA . GLY A 1 88 ? 23.44902 40.05174 72.35095 1.000 22.45513 88 GLY A CA 1
ATOM 688 C C . GLY A 1 88 ? 23.64070 41.52881 72.04057 1.000 23.62025 88 GLY A C 1
ATOM 689 O O . GLY A 1 88 ? 24.62354 42.13709 72.47236 1.000 19.99351 88 GLY A O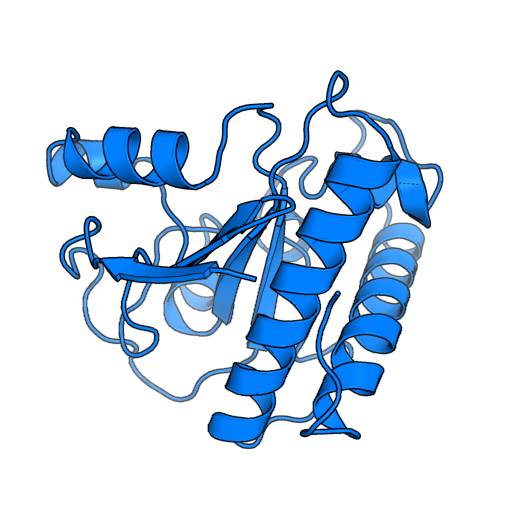 1
ATOM 690 N N . TYR A 1 89 ? 22.65229 42.10290 71.32781 1.000 21.23331 89 TYR A N 1
ATOM 691 C CA . TYR A 1 89 ? 22.64961 43.49923 70.88568 1.000 24.16291 89 TYR A CA 1
ATOM 692 C C . TYR A 1 89 ? 21.40673 44.18448 71.44331 1.000 27.46686 89 TYR A C 1
ATOM 693 O O . TYR A 1 89 ? 20.27838 43.76208 71.15609 1.000 24.42901 89 TYR A O 1
ATOM 702 N N . GLU A 1 90 ? 21.60359 45.23662 72.22745 1.000 22.96747 90 GLU A N 1
ATOM 703 C CA . GLU A 1 90 ? 20.49941 45.94246 72.86352 1.000 24.75134 90 GLU A CA 1
ATOM 704 C C . GLU A 1 90 ? 20.23184 47.23090 72.09459 1.000 28.69002 90 GLU A C 1
ATOM 705 O O . GLU A 1 90 ? 21.12931 48.06367 71.94012 1.000 34.29594 90 GLU A O 1
ATOM 711 N N . VAL A 1 91 ? 19.00766 47.39806 71.62094 1.000 26.74519 91 VAL A N 1
ATOM 712 C CA . VAL A 1 91 ? 18.62101 48.58952 70.87594 1.000 25.98388 91 VAL A CA 1
ATOM 713 C C . VAL A 1 91 ? 17.80302 49.47626 71.79800 1.000 27.11415 91 VAL A C 1
ATOM 714 O O . VAL A 1 91 ? 16.81925 49.01933 72.39269 1.000 27.45538 91 VAL A O 1
ATOM 718 N N . ARG A 1 92 ? 18.20849 50.73441 71.92070 1.000 23.85080 92 ARG A N 1
ATOM 719 C CA . ARG A 1 92 ? 17.39688 51.72850 72.60366 1.000 29.41019 92 ARG A CA 1
ATOM 720 C C . ARG A 1 92 ? 15.99256 51.73223 72.03623 1.000 34.70088 92 ARG A C 1
ATOM 721 O O . ARG A 1 92 ? 15.80345 51.88709 70.82489 1.000 28.31575 92 ARG A O 1
ATOM 729 N N . GLY A 1 93 ? 15.00503 51.55052 72.90348 1.000 30.41881 93 GLY A N 1
ATOM 730 C CA . GLY A 1 93 ? 13.65454 51.57089 72.40473 1.000 33.39221 93 GLY A CA 1
ATOM 731 C C . GLY A 1 93 ? 12.57754 51.18606 73.38936 1.000 32.62175 93 GLY A C 1
ATOM 732 O O . GLY A 1 93 ? 12.50488 50.04708 73.85532 1.000 31.68168 93 GLY A O 1
ATOM 733 N N . ASN A 1 94 ? 11.72781 52.15190 73.70944 1.000 33.50028 94 ASN A N 1
ATOM 734 C CA A ASN A 1 94 ? 10.55142 52.04660 74.54213 0.091 36.65420 94 ASN A CA 1
ATOM 735 C CA B ASN A 1 94 ? 10.50907 51.84271 74.45306 0.909 36.70441 94 ASN A CA 1
ATOM 736 C C . ASN A 1 94 ? 9.35726 52.52989 73.72269 1.000 38.77668 94 ASN A C 1
ATOM 737 O O . ASN A 1 94 ? 9.46580 52.85504 72.53416 1.000 35.87603 94 ASN A O 1
ATOM 746 N N . ARG A 1 95 ? 8.22102 52.67572 74.40071 1.000 38.93706 95 ARG A N 1
ATOM 747 C CA . ARG A 1 95 ? 7.04673 53.23936 73.75309 1.000 43.41837 95 ARG A CA 1
ATOM 748 C C . ARG A 1 95 ? 7.22494 54.72225 73.46458 1.000 40.86976 95 ARG A C 1
ATOM 749 O O . ARG A 1 95 ? 6.61366 55.24289 72.52470 1.000 46.88062 95 ARG A O 1
ATOM 757 N N . GLU A 1 96 ? 8.08893 55.39828 74.21294 1.000 39.04164 96 GLU A N 1
ATOM 758 C CA . GLU A 1 96 ? 8.24716 56.83748 74.06860 1.000 44.47383 96 GLU A CA 1
ATOM 759 C C . GLU A 1 96 ? 9.28554 57.20507 73.02075 1.000 44.88259 96 GLU A C 1
ATOM 760 O O . GLU A 1 96 ? 9.29924 58.35447 72.56550 1.000 42.85650 96 GLU A O 1
ATOM 766 N N . THR A 1 97 ? 10.16659 56.27322 72.65290 1.000 38.37939 97 THR A N 1
ATOM 767 C CA . THR A 1 97 ? 11.24125 56.60067 71.72653 1.000 34.70906 97 THR A CA 1
ATOM 768 C C . THR A 1 97 ? 10.65051 57.06153 70.39766 1.000 34.53965 97 THR A C 1
ATOM 769 O O . THR A 1 97 ? 9.75652 56.39736 69.85804 1.000 35.89564 97 THR A O 1
ATOM 773 N N . PRO A 1 98 ? 11.09352 58.19121 69.85835 1.000 35.69662 98 PRO A N 1
ATOM 774 C CA . PRO A 1 98 ? 10.61420 58.61171 68.53714 1.000 38.69687 98 PRO A CA 1
ATOM 775 C C . PRO A 1 98 ? 10.93920 57.56637 67.47887 1.000 40.38775 98 PRO A C 1
ATOM 776 O O . PRO A 1 98 ? 11.97229 56.89558 67.53105 1.000 40.60294 98 PRO A O 1
ATOM 780 N N . LYS A 1 99 ? 10.02812 57.43353 66.51474 1.000 41.68789 99 LYS A N 1
ATOM 781 C CA . LYS A 1 99 ? 10.16533 56.43853 65.45208 1.000 42.55398 99 LYS A CA 1
ATOM 782 C C . LYS A 1 99 ? 11.53514 56.48930 64.78172 1.000 3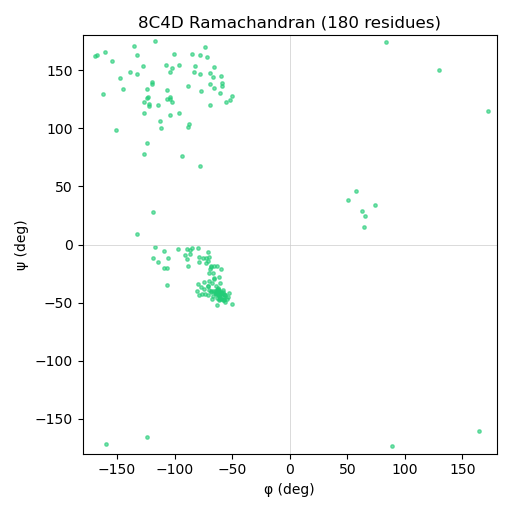7.82259 99 LYS A C 1
ATOM 783 O O . LYS A 1 99 ? 12.19850 55.45620 64.61349 1.000 36.12400 99 LYS A O 1
ATOM 789 N N . ALA A 1 100 ? 11.96171 57.67841 64.35364 1.000 38.47571 100 ALA A N 1
ATOM 790 C CA . ALA A 1 100 ? 13.18649 57.75430 63.56770 1.000 38.18827 100 ALA A CA 1
ATOM 791 C C . ALA A 1 100 ? 14.41023 57.44786 64.41966 1.000 37.49295 100 ALA A C 1
ATOM 792 O O . ALA A 1 100 ? 15.40164 56.91524 63.90843 1.000 35.36559 100 ALA A O 1
ATOM 794 N N . VAL A 1 101 ? 14.35913 57.78104 65.70911 1.000 38.18462 101 VAL A N 1
ATOM 795 C CA . VAL A 1 101 ? 15.44844 57.44308 66.61689 1.000 33.25057 101 VAL A CA 1
ATOM 796 C C . VAL A 1 101 ? 15.52817 55.93076 66.81040 1.000 32.68375 101 VAL A C 1
ATOM 797 O O . VAL A 1 101 ? 16.60914 55.33532 66.72761 1.000 27.24938 101 VAL A O 1
ATOM 801 N N . PHE A 1 102 ? 14.38400 55.28425 67.05554 1.000 29.23269 102 PHE A N 1
ATOM 802 C CA . PHE A 1 102 ? 14.38687 53.83669 67.22085 1.000 27.76556 102 PHE A CA 1
ATOM 803 C C . PHE A 1 102 ? 14.90002 53.13435 65.97385 1.000 31.70166 102 PHE A C 1
ATOM 804 O O . PHE A 1 102 ? 15.65633 52.15856 66.06793 1.000 26.72494 102 PHE A O 1
ATOM 812 N N . LEU A 1 103 ? 14.47595 53.60003 64.79607 1.000 32.21478 103 LEU A N 1
ATOM 813 C CA . LEU A 1 103 ? 14.83803 52.93406 63.54910 1.000 26.68725 103 LEU A CA 1
ATOM 814 C C . LEU A 1 103 ? 16.32361 53.08653 63.25165 1.000 27.72794 103 LEU A C 1
ATOM 815 O O . LEU A 1 103 ? 16.96459 52.13933 62.77521 1.000 29.12124 103 LEU A O 1
ATOM 820 N N . GLN A 1 104 ? 16.88599 54.27413 63.50433 1.000 28.09322 104 GLN A N 1
ATOM 821 C CA . GLN A 1 104 ? 18.33393 54.44920 63.39473 1.000 31.25968 104 GLN A CA 1
ATOM 822 C C . GLN A 1 104 ? 19.08268 53.54138 64.37517 1.000 32.02507 104 GLN A C 1
ATOM 823 O O . GLN A 1 104 ? 20.05948 52.87739 64.00109 1.000 27.87561 104 GLN A O 1
ATOM 829 N N . ALA A 1 105 ? 18.64463 53.50561 65.63891 1.000 26.90412 105 ALA A N 1
ATOM 830 C CA . ALA A 1 105 ? 19.31978 52.65754 66.62054 1.000 26.70230 105 ALA A CA 1
ATOM 831 C C . ALA A 1 105 ? 19.33378 51.20815 66.15559 1.000 25.56857 105 ALA A C 1
ATOM 832 O O . ALA A 1 105 ? 20.36139 50.51829 66.23539 1.000 25.33425 105 ALA A O 1
ATOM 834 N N . GLU A 1 106 ? 18.20303 50.75356 65.61827 1.000 24.75274 106 GLU A N 1
ATOM 835 C CA . GLU A 1 106 ? 18.06605 49.40509 65.08931 1.000 24.26629 106 GLU A CA 1
ATOM 836 C C . GLU A 1 106 ? 19.09844 49.14785 63.98708 1.000 26.16967 106 GLU A C 1
ATOM 837 O O . GLU A 1 106 ? 19.79561 48.12459 63.98706 1.000 22.76850 106 GLU A O 1
ATOM 843 N N . GLN A 1 107 ? 19.21431 50.08584 63.03901 1.000 25.09003 107 GLN A N 1
ATOM 844 C CA . GLN A 1 107 ? 20.15287 49.92748 61.92969 1.000 26.82566 107 GLN A CA 1
ATOM 845 C C . GLN A 1 107 ? 21.58890 49.82687 62.43311 1.000 26.70726 107 GLN A C 1
ATOM 846 O O . GLN A 1 107 ? 22.38328 49.02903 61.92018 1.000 23.74192 107 GLN A O 1
ATOM 852 N N . ASN A 1 108 ? 21.94163 50.64605 63.42407 1.000 25.28843 108 ASN A N 1
ATOM 853 C CA . ASN A 1 108 ? 23.26828 50.56169 64.02682 1.000 27.51381 108 ASN A CA 1
ATOM 854 C C . ASN A 1 108 ? 23.52642 49.16302 64.57850 1.000 23.72037 108 ASN A C 1
ATOM 855 O O . ASN A 1 108 ? 24.57963 48.56773 64.32073 1.000 23.14188 108 ASN A O 1
ATOM 860 N N . ALA A 1 109 ? 22.56042 48.61066 65.32186 1.000 23.53972 109 ALA A N 1
ATOM 861 C CA . ALA A 1 109 ? 22.71318 47.24613 65.82204 1.000 25.51484 109 ALA A CA 1
ATOM 862 C C . ALA A 1 109 ? 22.83416 46.23773 64.68007 1.000 22.01321 109 ALA A C 1
ATOM 863 O O . ALA A 1 109 ? 23.68498 45.33819 64.72445 1.000 23.52408 109 ALA A O 1
ATOM 865 N N . PHE A 1 110 ? 22.00547 46.37473 63.63344 1.000 21.49962 110 PHE A N 1
ATOM 866 C CA . PHE A 1 110 ? 22.09947 45.44994 62.50545 1.000 22.73217 110 PHE A CA 1
ATOM 867 C C . PHE A 1 110 ? 23.47794 45.49928 61.86581 1.000 22.89973 110 PHE A C 1
ATOM 868 O O . PHE A 1 110 ? 24.01940 44.46621 61.44954 1.000 21.45353 110 PHE A O 1
ATOM 876 N N . TRP A 1 111 ? 24.03577 46.70110 61.72489 1.000 21.54485 111 TRP A N 1
ATOM 877 C CA . TRP A 1 111 ? 25.35387 46.82698 61.12260 1.000 23.67078 111 TRP A CA 1
ATOM 878 C C . TRP A 1 111 ? 26.40819 46.12187 61.97801 1.000 23.56321 111 TRP A C 1
ATOM 879 O O . TRP A 1 111 ? 27.24644 45.36922 61.46335 1.000 22.17002 111 TRP A O 1
ATOM 890 N N . GLN A 1 112 ? 26.36675 46.34165 63.29841 1.000 21.09984 112 GLN A N 1
ATOM 891 C CA . GLN A 1 112 ? 27.33488 45.69368 64.17982 1.000 19.51586 112 GLN A CA 1
ATOM 892 C C . GLN A 1 112 ? 27.15587 44.18487 64.17872 1.000 22.18607 112 GLN A C 1
ATOM 893 O O . GLN A 1 112 ? 28.14270 43.43660 64.19065 1.000 19.99665 112 GLN A O 1
ATOM 899 N N . ALA A 1 113 ? 25.90188 43.71684 64.20161 1.000 17.72965 113 ALA A N 1
ATOM 900 C CA . ALA A 1 113 ? 25.65915 42.27862 64.12641 1.000 20.15410 113 ALA A CA 1
ATOM 901 C C . ALA A 1 113 ? 26.22272 41.68545 62.84031 1.000 21.28706 113 ALA A C 1
ATOM 902 O O . ALA A 1 113 ? 26.80622 40.59164 62.84811 1.000 21.62612 113 ALA A O 1
ATOM 904 N N . ALA A 1 114 ? 26.05253 42.38393 61.71819 1.000 22.08259 114 ALA A N 1
ATOM 905 C CA . ALA A 1 114 ? 26.62701 41.89785 60.46737 1.000 20.92110 114 ALA A CA 1
ATOM 906 C C . ALA A 1 114 ? 28.14633 41.83065 60.54751 1.000 20.14078 114 ALA A C 1
ATOM 907 O O . ALA A 1 114 ? 28.75360 40.86284 60.07715 1.000 23.78058 114 ALA A O 1
ATOM 909 N N . GLU A 1 115 ? 28.77938 42.84801 61.14195 1.000 20.89130 115 GLU A N 1
ATOM 910 C CA . GLU A 1 115 ? 30.23164 42.81413 61.30660 1.000 22.47976 115 GLU A CA 1
ATOM 911 C C . GLU A 1 115 ? 30.66439 41.56392 62.05466 1.000 24.19174 115 GLU A C 1
ATOM 912 O O . GLU A 1 115 ? 31.65049 40.91718 61.68767 1.000 20.61542 115 GLU A O 1
ATOM 918 N N . ASP A 1 116 ? 29.94246 41.21656 63.11688 1.000 22.53703 116 ASP A N 1
ATOM 919 C CA . ASP A 1 116 ? 30.35428 40.10164 63.96603 1.000 19.19386 116 ASP A CA 1
ATOM 920 C C . ASP A 1 116 ? 30.05109 38.76707 63.30365 1.000 20.69716 116 ASP A C 1
ATOM 921 O O . ASP A 1 116 ? 30.89427 37.86405 63.32213 1.000 21.51016 116 ASP A O 1
ATOM 926 N N . LEU A 1 117 ? 28.86873 38.62632 62.68609 1.000 20.22506 117 LEU A N 1
ATOM 927 C CA . LEU A 1 117 ? 28.58226 37.41424 61.91000 1.000 22.68024 117 LEU A CA 1
ATOM 928 C C . LEU A 1 117 ? 29.62543 37.19082 60.82010 1.000 23.10104 117 LEU A C 1
ATOM 929 O O . LEU A 1 117 ? 30.10435 36.06460 60.62883 1.000 22.93880 117 LEU A O 1
ATOM 934 N N . ARG A 1 118 ? 29.97655 38.24937 60.08053 1.000 19.70390 118 ARG A N 1
ATOM 935 C CA . ARG A 1 118 ? 31.01914 38.11488 59.06173 1.000 21.71704 118 ARG A CA 1
ATOM 936 C C . ARG A 1 118 ? 32.34475 37.71611 59.68899 1.000 23.44761 118 ARG A C 1
ATOM 937 O O . ARG A 1 1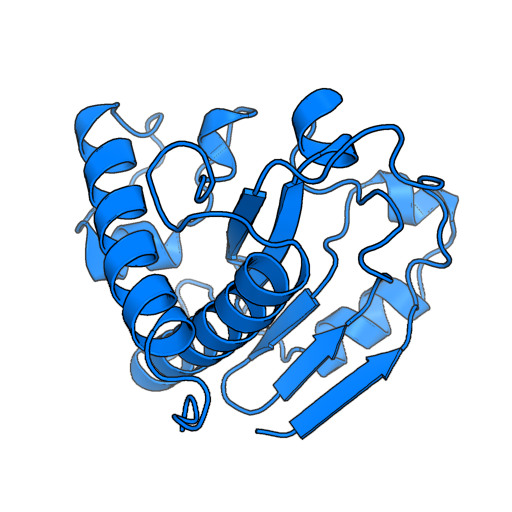18 ? 33.03288 36.82203 59.18540 1.000 23.16369 118 ARG A O 1
ATOM 945 N N . PHE A 1 119 ? 32.70446 38.34449 60.81383 1.000 24.79784 119 PHE A N 1
ATOM 946 C CA . PHE A 1 119 ? 33.97997 38.02898 61.45472 1.000 21.82820 119 PHE A CA 1
ATOM 947 C C . PHE A 1 119 ? 34.04737 36.56257 61.85530 1.000 20.03312 119 PHE A C 1
ATOM 948 O O . PHE A 1 119 ? 35.06734 35.89470 61.64781 1.000 22.96679 119 PHE A O 1
ATOM 956 N N . TYR A 1 120 ? 32.98717 36.05331 62.47539 1.000 20.57408 120 TYR A N 1
ATOM 957 C CA . TYR A 1 120 ? 32.96863 34.66260 62.89965 1.000 21.38626 120 TYR A CA 1
ATOM 958 C C . TYR A 1 120 ? 32.65833 33.70551 61.76065 1.000 26.13374 120 TYR A C 1
ATOM 959 O O . TYR A 1 120 ? 32.69256 32.49494 61.97919 1.000 24.53471 120 TYR A O 1
ATOM 968 N N . GLY A 1 121 ? 32.38445 34.21728 60.56042 1.000 24.97186 121 GLY A N 1
ATOM 969 C CA . GLY A 1 121 ? 32.14274 33.37123 59.40295 1.000 24.32447 121 GLY A CA 1
ATOM 970 C C . GLY A 1 121 ? 30.79658 32.68161 59.40553 1.000 27.41579 121 GLY A C 1
ATOM 971 O O . GLY A 1 121 ? 30.68709 31.55081 58.92579 1.000 29.75514 121 GLY A O 1
ATOM 972 N N . LEU A 1 122 ? 29.77237 33.32789 59.93798 1.000 22.83231 122 LEU A N 1
ATOM 973 C CA . LEU A 1 122 ? 28.47266 32.68829 60.01441 1.000 24.58781 122 LEU A CA 1
ATOM 974 C C . LEU A 1 122 ? 27.56643 33.22098 58.91741 1.000 23.21171 122 LEU A C 1
ATOM 975 O O . LEU A 1 122 ? 27.71753 34.36912 58.48867 1.000 21.77501 122 LEU A O 1
ATOM 980 N N . PRO A 1 123 ? 26.61452 32.40940 58.46003 1.000 22.93102 123 PRO A N 1
ATOM 981 C CA . PRO A 1 123 ? 25.59234 32.91244 57.53418 1.000 24.16295 123 PRO A CA 1
ATOM 982 C C . PRO A 1 123 ? 24.59364 33.78751 58.27886 1.000 25.71954 123 PRO A C 1
ATOM 983 O O . PRO A 1 123 ? 24.57852 33.83884 59.51102 1.000 23.69167 123 PRO A O 1
ATOM 987 N N . VAL A 1 124 ? 23.73401 34.47473 57.51702 1.000 24.57586 124 VAL A N 1
ATOM 988 C CA . VAL A 1 124 ? 22.67228 35.31378 58.08241 1.000 23.21484 124 VAL A CA 1
ATOM 989 C C . VAL A 1 124 ? 21.34088 34.64255 57.75792 1.000 29.04936 124 VAL A C 1
ATOM 990 O O . VAL A 1 124 ? 20.82139 34.78585 56.64659 1.000 25.80086 124 VAL A O 1
ATOM 994 N N . ASN A 1 125 ? 20.76085 33.93297 58.72300 1.000 25.57333 125 ASN A N 1
ATOM 995 C CA . ASN A 1 125 ? 19.52329 33.19620 58.47021 1.000 25.30359 125 ASN A CA 1
ATOM 996 C C . ASN A 1 125 ? 18.83796 32.92835 59.80509 1.000 27.87912 125 ASN A C 1
ATOM 997 O O . ASN A 1 125 ? 19.26158 33.42922 60.85278 1.000 23.45396 125 ASN A O 1
ATOM 1002 N N . ARG A 1 126 ? 17.78575 32.10709 59.77005 1.000 27.37998 126 ARG A N 1
ATOM 1003 C CA . ARG A 1 126 ? 16.97898 31.85691 60.96063 1.000 28.28212 126 ARG A CA 1
ATOM 1004 C C . ARG A 1 126 ? 17.72984 31.06715 62.02319 1.000 26.91611 126 ARG A C 1
ATOM 1005 O O . ARG A 1 126 ? 17.31325 31.07149 63.18829 1.000 30.14461 126 ARG A O 1
ATOM 1013 N N . ASN A 1 127 ? 18.80649 30.37121 61.65043 1.000 27.79649 127 ASN A N 1
ATOM 1014 C CA . ASN A 1 127 ? 19.63970 29.71212 62.65258 1.000 25.51361 127 ASN A CA 1
ATOM 1015 C C . ASN A 1 127 ? 20.49253 30.71212 63.42268 1.000 30.04102 127 ASN A C 1
ATOM 1016 O O . ASN A 1 127 ? 20.76977 30.49585 64.60687 1.000 29.42550 127 ASN A O 1
ATOM 1021 N N . THR A 1 128 ? 20.91677 31.80880 62.77776 1.000 24.62046 128 THR A N 1
ATOM 1022 C CA . THR A 1 128 ? 21.92879 32.68620 63.34942 1.000 23.69916 128 THR A CA 1
ATOM 1023 C C . THR A 1 128 ? 21.38638 34.03000 63.79742 1.000 26.58041 128 THR A C 1
ATOM 1024 O O . THR A 1 128 ? 22.13911 34.80943 64.39702 1.000 25.23670 128 THR A O 1
ATOM 1028 N N . VAL A 1 129 ? 20.11122 34.32145 63.53887 1.000 19.84375 129 VAL A N 1
ATOM 1029 C CA . VAL A 1 129 ? 19.49060 35.57897 63.92499 1.000 20.76813 129 VAL A CA 1
ATOM 1030 C C . VAL A 1 129 ? 18.24348 35.22203 64.72048 1.000 28.50699 129 VAL A C 1
ATOM 1031 O O . VAL A 1 129 ? 17.29068 34.66200 64.15948 1.000 26.68202 129 VAL A O 1
ATOM 1035 N N . LYS A 1 130 ? 18.23584 35.54334 66.01585 1.000 22.34832 130 LYS A N 1
ATOM 1036 C CA . LYS A 1 130 ? 17.17996 35.06540 66.88952 1.000 25.87030 130 LYS A CA 1
ATOM 1037 C C . LYS A 1 130 ? 16.62717 36.20410 67.73713 1.000 26.95028 130 LYS A C 1
ATOM 1038 O O . LYS A 1 130 ? 17.21397 37.28634 67.83055 1.000 27.40086 130 LYS A O 1
ATOM 1044 N N . CYS A 1 131 ? 15.44572 35.95178 68.30234 1.000 27.69325 131 CYS A N 1
ATOM 1045 C CA . CYS A 1 131 ? 14.78154 36.82355 69.26081 1.000 24.72568 131 CYS A CA 1
ATOM 1046 C C . CYS A 1 131 ? 14.91365 36.26296 70.67516 1.000 24.25411 131 CYS A C 1
ATOM 1047 O O . CYS A 1 131 ? 14.97143 35.04913 70.87632 1.000 27.74140 131 CYS A O 1
ATOM 1050 N N . HIS A 1 132 ? 14.96167 37.17374 71.65320 1.000 28.45473 132 HIS A N 1
ATOM 1051 C CA . HIS A 1 132 ? 15.04869 36.79937 73.06471 1.000 26.03284 132 HIS A CA 1
ATOM 1052 C C . HIS A 1 132 ? 13.94886 35.80915 73.44454 1.000 29.68608 132 HIS A C 1
ATOM 1053 O O . HIS A 1 132 ? 14.20977 34.81027 74.12353 1.000 31.58502 132 HIS A O 1
ATOM 1060 N N . HIS A 1 133 ? 12.72260 36.02955 72.95923 1.000 29.69745 133 HIS A N 1
ATOM 1061 C CA . HIS A 1 133 ? 11.60954 35.16213 73.34824 1.000 30.19649 133 HIS A CA 1
ATOM 1062 C C . HIS A 1 133 ? 11.69457 33.76206 72.74478 1.000 32.98470 133 HIS A C 1
ATOM 1063 O O . HIS A 1 133 ? 10.86998 32.90981 73.08867 1.000 34.08998 133 HIS A O 1
ATOM 1070 N N . GLN A 1 134 ? 12.64646 33.49892 71.84852 1.000 28.51805 134 GLN A N 1
ATOM 1071 C CA . GLN A 1 134 ? 12.88655 32.12236 71.42587 1.000 29.46870 134 GLN A CA 1
ATOM 1072 C C . GLN A 1 134 ? 13.70190 31.33615 72.44298 1.000 27.59215 134 GLN A C 1
ATOM 1073 O O . GLN A 1 134 ? 13.82814 30.11402 72.31432 1.000 33.49527 134 GLN A O 1
ATOM 1079 N N . PHE A 1 135 ? 14.26031 32.01120 73.43858 1.000 28.71515 135 PHE A N 1
ATOM 1080 C CA . PHE A 1 135 ? 15.06772 31.37213 74.45981 1.000 32.20026 135 PHE A CA 1
ATOM 1081 C C . PHE A 1 135 ? 14.36523 31.27799 75.80142 1.000 33.71651 135 PHE A C 1
ATOM 1082 O O . PHE A 1 135 ? 14.56219 30.29792 76.51261 1.000 33.23445 135 PHE A O 1
ATOM 1090 N N . SER A 1 136 ? 13.55606 32.27330 76.15370 1.000 33.66621 136 SER A N 1
ATOM 1091 C CA . SER A 1 136 ? 12.87367 32.33016 77.43815 1.000 39.26003 136 SER A CA 1
ATOM 1092 C C . SER A 1 136 ? 11.69638 33.29142 77.30475 1.000 42.55115 136 SER A C 1
ATOM 1093 O O . SER A 1 136 ? 11.60218 34.05493 76.34148 1.000 41.23285 136 SER A O 1
ATOM 1096 N N . ALA A 1 137 ? 10.79248 33.23422 78.27983 1.000 47.19277 137 ALA A N 1
ATOM 1097 C CA . ALA A 1 137 ? 9.54442 33.98980 78.21068 1.000 42.91813 137 ALA A CA 1
ATOM 1098 C C . ALA A 1 137 ? 9.80946 35.48589 78.33433 1.000 40.43217 137 ALA A C 1
ATOM 1099 O O . ALA A 1 137 ? 10.33871 35.95023 79.34942 1.000 38.45704 137 ALA A O 1
ATOM 1101 N N . THR A 1 138 ? 9.43214 36.24065 77.30703 1.000 35.22440 138 THR A N 1
ATOM 1102 C CA . THR A 1 138 ? 9.55271 37.69102 77.32517 1.000 34.47847 138 THR A CA 1
ATOM 1103 C C . THR A 1 138 ? 8.75531 38.23028 76.15350 1.000 36.59414 138 THR A C 1
ATOM 1104 O O . THR A 1 138 ? 8.41526 37.49450 75.21930 1.000 38.75173 138 THR A O 1
ATOM 1108 N N . GLU A 1 139 ? 8.46559 39.52832 76.22000 1.000 35.48384 139 GLU A N 1
ATOM 1109 C CA . GLU A 1 139 ? 7.90762 40.29432 75.11265 1.000 39.16905 139 GLU A CA 1
ATOM 1110 C C . GLU A 1 139 ? 8.97504 40.85300 74.17339 1.000 41.56336 139 GLU A C 1
ATOM 1111 O O . GLU A 1 139 ? 8.62119 41.39185 73.11712 1.000 34.11148 139 GLU A O 1
ATOM 1117 N N . CYS A 1 140 ? 10.25786 40.73725 74.53924 1.000 37.21612 140 CYS A N 1
ATOM 1118 C CA . CYS A 1 140 ? 11.35684 41.30272 73.75415 1.000 33.38887 140 CYS A CA 1
ATOM 1119 C C . CYS A 1 140 ? 11.46930 40.57218 72.41507 1.000 33.10220 140 CYS A C 1
ATOM 1120 O O . CYS A 1 140 ? 11.24295 39.35504 72.35314 1.000 32.49356 140 CYS A O 1
ATOM 1123 N N . PRO A 1 141 ? 11.82262 41.28164 71.31219 1.000 31.09991 141 PRO A N 1
ATOM 1124 C CA . PRO A 1 141 ? 12.11553 42.72359 71.17216 1.000 27.64255 141 PRO A CA 1
ATOM 1125 C C . PRO A 1 141 ? 10.8440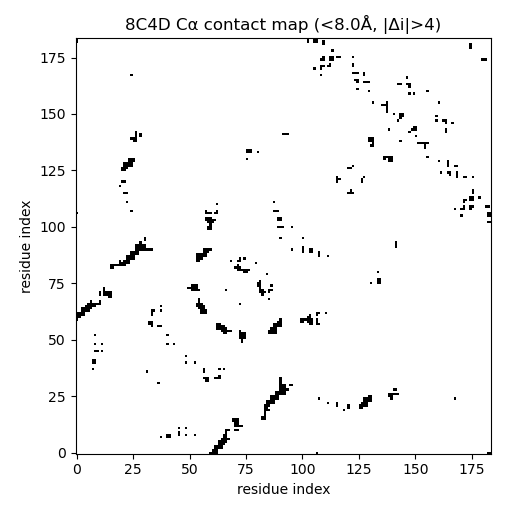8 43.51629 70.88724 1.000 31.36984 141 PRO A C 1
ATOM 1126 O O . PRO A 1 141 ? 10.36229 43.57020 69.75356 1.000 31.45791 141 PRO A O 1
ATOM 1130 N N . LYS A 1 142 ? 10.29644 44.16572 71.91166 1.000 30.08179 142 LYS A N 1
ATOM 1131 C CA . LYS A 1 142 ? 8.90570 44.60041 71.85378 1.000 33.33810 142 LYS A CA 1
ATOM 1132 C C . LYS A 1 142 ? 8.70908 45.74724 70.87112 1.000 29.11341 142 LYS A C 1
ATOM 1133 O O . LYS A 1 142 ? 7.75271 45.73638 70.09078 1.000 32.04006 142 LYS A O 1
ATOM 1139 N N . ARG A 1 143 ? 9.59857 46.73788 70.86838 1.000 27.66898 143 ARG A N 1
ATOM 1140 C CA . ARG A 1 143 ? 9.41229 47.84540 69.93050 1.000 31.08046 143 ARG A CA 1
ATOM 1141 C C . ARG A 1 143 ? 9.67520 47.42066 68.48536 1.000 32.73377 143 ARG A C 1
ATOM 1142 O O . ARG A 1 143 ? 9.00132 47.90501 67.56720 1.000 28.31276 143 ARG A O 1
ATOM 1150 N N . SER A 1 144 ? 10.64673 46.52482 68.25390 1.000 27.13686 144 SER A N 1
ATOM 1151 C CA . SER A 1 144 ? 10.82582 45.98683 66.90130 1.000 28.77425 144 SER A CA 1
ATOM 1152 C C . SER A 1 144 ? 9.58407 45.23246 66.46116 1.000 29.83226 144 SER A C 1
ATOM 1153 O O . SER A 1 144 ? 9.17904 45.30220 65.28878 1.000 27.96676 144 SER A O 1
ATOM 1156 N N . LEU A 1 145 ? 8.98430 44.47914 67.39025 1.000 29.44754 145 LEU A N 1
ATOM 1157 C CA . LEU A 1 145 ? 7.77704 43.72944 67.07332 1.000 32.43932 145 LEU A CA 1
ATOM 1158 C C . LEU A 1 145 ? 6.63044 44.67011 66.72895 1.000 31.09331 145 LEU A C 1
ATOM 1159 O O . LEU A 1 145 ? 5.88956 44.41769 65.77509 1.000 30.01428 145 LEU A O 1
ATOM 1164 N N . MET A 1 146 ? 6.47199 45.77048 67.47454 1.000 30.13172 146 MET A N 1
ATOM 1165 C CA . MET A 1 146 ? 5.41522 46.70521 67.09636 1.000 32.96137 146 MET A CA 1
ATOM 1166 C C . MET A 1 146 ? 5.70644 47.38055 65.76485 1.000 36.01614 146 MET A C 1
ATOM 1167 O O . MET A 1 146 ? 4.79488 47.54131 64.94665 1.000 38.41124 146 MET A O 1
ATOM 1172 N N . GLU A 1 147 ? 6.95975 47.75738 65.50776 1.000 32.79715 147 GLU A N 1
ATOM 1173 C CA . GLU A 1 147 ? 7.22483 48.55213 64.31215 1.000 33.77134 147 GLU A CA 1
ATOM 1174 C C . GLU A 1 147 ? 7.21348 47.71683 63.03900 1.000 34.15494 147 GLU A C 1
ATOM 1175 O O . GLU A 1 147 ? 6.79004 48.19718 61.98443 1.000 38.31623 147 GLU A O 1
ATOM 1181 N N . HIS A 1 148 ? 7.70651 46.48608 63.09724 1.000 34.49034 148 HIS A N 1
ATOM 1182 C CA . HIS A 1 148 ? 7.93814 45.72393 61.88569 1.000 32.79130 148 HIS A CA 1
ATOM 1183 C C . HIS A 1 148 ? 6.97237 44.56967 61.70438 1.000 35.33773 148 HIS A C 1
ATOM 1184 O O . HIS A 1 148 ? 6.79767 44.10683 60.57145 1.000 39.92133 148 HIS A O 1
ATOM 1191 N N . CYS A 1 149 ? 6.32999 44.11186 62.77626 1.000 32.60120 149 CYS A N 1
ATOM 1192 C CA . CYS A 1 149 ? 5.33390 43.05512 62.68799 1.000 34.70145 149 CYS A CA 1
ATOM 1193 C C . CYS A 1 149 ? 3.94347 43.50860 63.11963 1.000 37.50127 149 CYS A C 1
ATOM 1194 O O . CYS A 1 149 ? 3.00518 42.70586 63.06601 1.000 38.48817 149 CYS A O 1
ATOM 1197 N N . GLY A 1 150 ? 3.78111 44.75476 63.55616 1.000 30.45368 150 GLY A N 1
ATOM 1198 C CA . GLY A 1 150 ? 2.47156 45.20107 64.00210 1.000 35.97301 150 GLY A CA 1
ATOM 1199 C C . GLY A 1 150 ? 1.94091 44.45253 65.20296 1.000 39.24360 150 GLY A C 1
ATOM 1200 O O . GLY A 1 150 ? 0.72272 44.32768 65.36119 1.000 38.55608 150 GLY A O 1
ATOM 1201 N N . TYR A 1 151 ? 2.82353 43.94356 66.05527 1.000 31.26017 151 TYR A N 1
ATOM 1202 C CA . TYR A 1 151 ? 2.43813 43.11155 67.18904 1.000 33.67655 151 TYR A CA 1
ATOM 1203 C C . TYR A 1 151 ? 2.73707 43.89607 68.45901 1.000 36.50778 151 TYR A C 1
ATOM 1204 O O . TYR A 1 151 ? 3.90475 44.06285 68.83276 1.000 37.43070 151 TYR A O 1
ATOM 1213 N N . ASP A 1 152 ? 1.68686 44.38554 69.11073 1.000 33.00015 152 ASP A N 1
ATOM 1214 C CA . ASP A 1 152 ? 1.80051 45.15027 70.34805 1.000 35.84992 152 ASP A CA 1
ATOM 1215 C C . ASP A 1 152 ? 0.94211 44.44915 71.39670 1.000 39.80119 152 ASP A C 1
ATOM 1216 O O . ASP A 1 152 ? -0.22068 44.80028 71.59984 1.000 39.19137 152 ASP A O 1
ATOM 1221 N N . SER A 1 153 ? 1.52139 43.47344 72.08509 1.000 38.95003 153 SER A N 1
ATOM 1222 C CA . SER A 1 153 ? 0.71041 42.58715 72.90188 1.000 42.29393 153 SER A CA 1
ATOM 1223 C C . SER A 1 153 ? 1.54681 42.01198 74.03476 1.000 46.29001 153 SER A C 1
ATOM 1224 O O . SER A 1 153 ? 2.77830 41.95851 73.95739 1.000 44.29522 153 SER A O 1
ATOM 1227 N N . THR A 1 154 ? 0.85659 41.57189 75.09100 1.000 40.51346 154 THR A N 1
ATOM 1228 C CA . THR A 1 154 ? 1.47201 40.80935 76.16947 1.000 41.89639 154 THR A CA 1
ATOM 1229 C C . THR A 1 154 ? 1.28606 39.30659 76.01330 1.000 44.22357 154 THR A C 1
ATOM 1230 O O . THR A 1 154 ? 1.81175 38.55141 76.83539 1.000 47.99077 154 THR A O 1
ATOM 1234 N N . LEU A 1 155 ? 0.55147 38.84494 75.00099 1.000 34.41539 155 LEU A N 1
ATOM 1235 C CA . LEU A 1 155 ? 0.51026 37.41236 74.74437 1.000 38.83807 155 LEU A CA 1
ATOM 1236 C C . LEU A 1 155 ? 1.85196 36.93114 74.21891 1.000 44.19284 155 LEU A C 1
ATOM 1237 O O . LEU A 1 155 ? 2.55483 37.64710 73.49692 1.000 40.31805 155 LEU A O 1
ATOM 1242 N N . ALA A 1 156 ? 2.18514 35.69231 74.57371 1.000 39.13515 156 ALA A N 1
ATOM 1243 C CA . ALA A 1 156 ? 3.37005 35.03526 74.04480 1.000 42.97096 156 ALA A CA 1
ATOM 1244 C C . ALA A 1 156 ? 3.39756 35.13452 72.52441 1.000 43.39705 156 ALA A C 1
ATOM 1245 O O . ALA A 1 156 ? 2.42286 34.79069 71.85047 1.000 37.16543 156 ALA A O 1
ATOM 1247 N N . VAL A 1 157 ? 4.51832 35.61459 71.99096 1.000 40.10039 157 VAL A N 1
ATOM 1248 C CA . VAL A 1 157 ? 4.64815 35.86094 70.55628 1.000 35.78454 157 VAL A CA 1
ATOM 1249 C C . VAL A 1 157 ? 4.33067 34.59170 69.77710 1.000 35.55973 157 VAL A C 1
ATOM 1250 O O . VAL A 1 157 ? 4.96686 33.55484 69.99755 1.000 39.27118 157 VAL A O 1
ATOM 1254 N N . PRO A 1 158 ? 3.35243 34.62532 68.87282 1.000 39.39592 158 PRO A N 1
ATOM 1255 C CA . PRO A 1 158 ? 3.05537 33.44260 68.05972 1.000 36.87956 158 PRO A CA 1
ATOM 1256 C C . PRO A 1 158 ? 4.20522 33.10374 67.12525 1.000 40.55182 158 PRO A C 1
ATOM 1257 O O . PRO A 1 158 ? 4.97369 33.97088 66.69611 1.000 39.80407 158 PRO A O 1
ATOM 1261 N N . ALA A 1 159 ? 4.29667 31.81767 66.79516 1.000 34.82205 159 ALA A N 1
ATOM 1262 C CA . ALA A 1 159 ? 5.40846 31.33174 65.98852 1.000 41.24307 159 ALA A CA 1
ATOM 1263 C C . ALA A 1 159 ? 5.51482 32.07725 64.65759 1.000 40.57142 159 ALA A C 1
ATOM 1264 O O . ALA A 1 159 ? 6.61583 32.45355 64.23524 1.000 38.95682 159 ALA A O 1
ATOM 1266 N N . ALA A 1 160 ? 4.38460 32.31586 63.98438 1.000 38.36332 160 ALA A N 1
ATOM 1267 C CA . ALA A 1 160 ? 4.44687 32.96775 62.67874 1.000 37.22531 160 ALA A CA 1
ATOM 1268 C C . ALA A 1 160 ? 4.94373 34.40681 62.78421 1.000 33.58799 160 ALA A C 1
ATOM 1269 O O . ALA A 1 160 ? 5.56329 34.92197 61.84251 1.000 35.29491 160 ALA A O 1
ATOM 1271 N N . ILE A 1 161 ? 4.68559 35.07000 63.90794 1.000 30.58999 161 ILE A N 1
ATOM 1272 C CA . ILE A 1 161 ? 5.19554 36.42449 64.09724 1.000 34.56019 161 ILE A CA 1
ATOM 1273 C C . ILE A 1 161 ? 6.69648 36.39606 64.39532 1.000 36.80542 161 ILE A C 1
ATOM 1274 O O . ILE A 1 161 ? 7.45326 37.24924 63.91712 1.000 30.05723 161 ILE A O 1
ATOM 1279 N N . THR A 1 162 ? 7.14549 35.41103 65.18009 1.000 32.69104 162 THR A N 1
ATOM 1280 C CA . THR A 1 162 ? 8.57299 35.22610 65.43462 1.000 33.74175 162 THR A CA 1
ATOM 1281 C C . THR A 1 162 ? 9.33992 35.05624 64.12976 1.000 34.45337 162 THR A C 1
ATOM 1282 O O . THR A 1 162 ? 10.35888 35.71974 63.89935 1.000 31.66548 162 THR A O 1
ATOM 1286 N N . VAL A 1 163 ? 8.85262 34.16891 63.25678 1.000 34.77300 163 VAL A N 1
ATOM 1287 C CA . VAL A 1 163 ? 9.49654 33.96491 61.96601 1.000 30.97571 163 VAL A CA 1
ATOM 1288 C C . VAL A 1 163 ? 9.52944 35.26511 61.17730 1.000 30.79902 163 VAL A C 1
ATOM 1289 O O . VAL A 1 163 ? 10.54948 35.61227 60.56679 1.000 33.95183 163 VAL A O 1
ATOM 1293 N N . GLN A 1 164 ? 8.42451 36.01304 61.18559 1.000 31.64226 164 GLN A N 1
ATOM 1294 C CA . GLN A 1 164 ? 8.40941 37.29095 60.48172 1.000 34.26366 164 GLN A CA 1
ATOM 1295 C C . GLN A 1 164 ? 9.40479 38.27576 61.08195 1.000 29.20455 164 GLN A C 1
ATOM 1296 O O . GLN A 1 164 ? 10.04878 39.04634 60.35703 1.000 31.41631 164 GLN A O 1
ATOM 1302 N N . MET A 1 165 ? 9.52474 38.30016 62.40057 1.000 30.04557 165 MET A N 1
ATOM 1303 C CA . MET A 1 165 ? 10.46552 39.25343 62.96554 1.000 29.25753 165 MET A CA 1
ATOM 1304 C C . MET A 1 165 ? 11.90455 38.85088 62.66213 1.000 26.00289 165 MET A C 1
ATOM 1305 O O . MET A 1 165 ? 12.73151 39.70597 62.32422 1.000 27.81485 165 MET A O 1
ATOM 1310 N N . GLN A 1 166 ? 12.19743 37.54948 62.71221 1.000 25.66880 166 GLN A N 1
ATOM 1311 C CA . GLN A 1 166 ? 13.50281 37.05257 62.28345 1.000 28.13873 166 GLN A CA 1
ATOM 1312 C C . GLN A 1 166 ? 13.80689 37.45184 60.84574 1.000 30.06746 166 GLN A C 1
ATOM 1313 O O . GLN A 1 166 ? 14.90072 37.94465 60.53780 1.000 27.31204 166 GLN A O 1
ATOM 1319 N N . ASP A 1 167 ? 12.84782 37.23707 59.94467 1.000 29.39571 167 ASP A N 1
ATOM 1320 C CA . ASP A 1 167 ? 13.08624 37.52347 58.53594 1.000 28.84817 167 ASP A CA 1
ATOM 1321 C C . ASP A 1 167 ? 13.37504 38.99895 58.31693 1.000 28.06851 167 ASP A C 1
ATOM 1322 O O . ASP A 1 167 ? 14.22450 39.35039 57.49023 1.000 29.33635 167 ASP A O 1
ATOM 1327 N N . TYR A 1 168 ? 12.69281 39.87908 59.05528 1.000 25.40417 168 TYR A N 1
ATOM 1328 C CA . TYR A 1 168 ? 13.00280 41.29793 58.94847 1.000 24.87225 168 TYR A CA 1
ATOM 1329 C C . TYR A 1 168 ? 14.43282 41.57539 59.40348 1.000 27.34164 168 TYR A C 1
ATOM 1330 O O . TYR A 1 168 ? 15.20463 42.24378 58.69916 1.000 25.12396 168 TYR A O 1
ATOM 1339 N N . PHE A 1 169 ? 14.78864 41.09847 60.60551 1.000 24.46765 169 PHE A N 1
ATOM 1340 C CA . PHE A 1 169 ? 16.15402 41.23937 61.10888 1.000 23.88020 169 PHE A CA 1
ATOM 1341 C C . PHE A 1 169 ? 17.16385 40.69142 60.10638 1.000 25.04495 169 PHE A C 1
ATOM 1342 O O . PHE A 1 169 ? 18.19695 41.31299 59.83316 1.000 23.99322 169 PHE A O 1
ATOM 1350 N N . ILE A 1 170 ? 16.87796 39.51147 59.55759 1.000 24.33363 170 ILE A N 1
ATOM 1351 C CA . ILE A 1 170 ? 17.78396 38.89388 58.59504 1.000 23.73850 170 ILE A CA 1
ATOM 1352 C C . ILE A 1 170 ? 17.97326 39.79052 57.36924 1.000 29.93589 170 ILE A C 1
ATOM 1353 O O . ILE A 1 170 ? 19.09639 39.96869 56.88731 1.000 27.51084 170 ILE A O 1
ATOM 1358 N N . SER A 1 171 ? 16.88906 40.38443 56.85591 1.000 28.08197 171 SER A N 1
ATOM 1359 C CA . SER A 1 171 ? 17.01704 41.22654 55.66689 1.000 29.32722 171 SER A CA 1
ATOM 1360 C C . SER A 1 171 ? 17.90693 42.43410 55.93626 1.000 28.75005 171 SER A C 1
ATOM 1361 O O . SER A 1 171 ? 18.71627 42.82690 55.08669 1.000 27.55509 171 SER A O 1
ATOM 1364 N N . GLN A 1 172 ? 17.78248 43.02446 57.12267 1.000 24.27546 172 GLN A N 1
ATOM 1365 C CA . GLN A 1 172 ? 18.58572 44.18568 57.45747 1.000 23.47238 172 GLN A CA 1
ATOM 1366 C C . GLN A 1 172 ? 20.03485 43.79959 57.72678 1.000 27.49934 172 GLN A C 1
ATOM 1367 O O . GLN A 1 172 ? 20.95558 44.49543 57.29521 1.000 25.54808 172 GLN A O 1
ATOM 1373 N N . ILE A 1 173 ? 20.26287 42.70075 58.44692 1.000 25.64755 173 ILE A N 1
ATOM 1374 C CA . ILE A 1 173 ? 21.63478 42.32340 58.77268 1.000 21.36948 173 ILE A CA 1
ATOM 1375 C C . ILE A 1 173 ? 22.37570 41.89595 57.51367 1.000 28.67204 173 ILE A C 1
ATOM 1376 O O . ILE A 1 173 ? 23.53938 42.25953 57.30310 1.000 24.12053 173 ILE A O 1
ATOM 1381 N N . LYS A 1 174 ? 21.69385 41.14731 56.64237 1.000 24.03086 174 LYS A N 1
ATOM 1382 C CA . LYS A 1 174 ? 22.31480 40.64006 55.42893 1.000 25.94264 174 LYS A CA 1
ATOM 1383 C C . LYS A 1 174 ? 22.72553 41.78206 54.50660 1.000 27.12691 174 LYS A C 1
ATOM 1384 O O . LYS A 1 174 ? 23.75700 41.71243 53.82680 1.000 28.47632 174 LYS A O 1
ATOM 1390 N N . LYS A 1 175 ? 21.92797 42.84311 54.47443 1.000 26.41621 175 LYS A N 1
ATOM 1391 C CA . LYS A 1 175 ? 22.27493 44.01075 53.67399 1.000 27.90734 175 LYS A CA 1
ATOM 1392 C C . LYS A 1 175 ? 23.63099 44.58326 54.09197 1.000 31.52909 175 LYS A C 1
ATOM 1393 O O . LYS A 1 175 ? 24.42695 44.99607 53.23860 1.000 31.00430 175 LYS A O 1
ATOM 1399 N N . TYR A 1 176 ? 23.92868 44.59593 55.40043 1.000 24.90751 176 TYR A N 1
ATOM 1400 C CA . TYR A 1 176 ? 25.24460 45.06445 55.82790 1.000 24.28772 176 TYR A CA 1
ATOM 1401 C C . TYR A 1 176 ? 26.29813 43.98272 55.66638 1.000 25.84951 176 TYR A C 1
ATOM 1402 O O . TYR A 1 176 ? 27.43367 44.27066 55.26622 1.000 27.87214 176 TYR A O 1
ATOM 1411 N N . TYR A 1 177 ? 25.93299 42.74235 55.98749 1.000 24.21105 177 TYR A N 1
ATOM 1412 C CA . TYR A 1 177 ? 26.84248 41.61142 55.86155 1.000 26.60042 177 TYR A CA 1
ATOM 1413 C C . TYR A 1 177 ? 27.42261 41.51260 54.45087 1.000 27.48599 177 TYR A C 1
ATOM 1414 O O . TYR A 1 177 ? 28.63066 41.32493 54.27773 1.000 26.24671 177 TYR A O 1
ATOM 1423 N N . ASP A 1 178 ? 26.55986 41.61601 53.43211 1.000 25.76562 178 ASP A N 1
ATOM 1424 C CA . ASP A 1 178 ? 26.96195 41.43255 52.03742 1.000 26.91238 178 ASP A CA 1
ATOM 1425 C C . ASP A 1 178 ? 27.64713 42.65935 51.45608 1.000 31.37660 178 ASP A C 1
ATOM 1426 O O . ASP A 1 178 ? 28.25483 42.56017 50.38506 1.000 29.77964 178 ASP A O 1
ATOM 1431 N N . ASN A 1 179 ? 27.53734 43.80662 52.12483 1.000 31.39195 179 ASN A N 1
ATOM 1432 C CA . ASN A 1 179 ? 28.03478 45.08906 51.63202 1.000 27.64755 179 ASN A CA 1
ATOM 1433 C C . ASN A 1 179 ? 28.92626 45.67325 52.71709 1.000 29.56564 179 ASN A C 1
ATOM 1434 O O . ASN A 1 179 ? 28.51903 46.58569 53.44882 1.000 29.60436 179 ASN A O 1
ATOM 1439 N N . PRO A 1 180 ? 30.15979 45.17950 52.84264 1.000 28.41755 180 PRO A N 1
ATOM 1440 C CA . PRO A 1 180 ? 30.95506 45.49551 54.04334 1.000 30.67052 180 PRO A CA 1
ATOM 1441 C C . PRO A 1 180 ? 31.32355 46.96618 54.18194 1.000 35.97540 180 PRO A C 1
ATOM 1442 O O . PRO A 1 180 ? 31.66318 47.40076 55.28847 1.000 32.42599 180 PRO A O 1
ATOM 1446 N N . ALA A 1 181 ? 31.26060 47.75586 53.12088 1.000 31.05529 181 ALA A N 1
ATOM 1447 C CA . ALA A 1 181 ? 31.61446 49.16073 53.25105 1.000 34.56694 181 ALA A CA 1
ATOM 1448 C C . ALA A 1 181 ? 30.41459 50.03588 53.58021 1.000 34.11536 181 ALA A C 1
ATOM 1449 O O . ALA A 1 181 ? 30.59006 51.21649 53.88767 1.000 36.23973 181 ALA A O 1
ATOM 1451 N N . LEU A 1 182 ? 29.21020 49.48143 53.53248 1.000 27.22277 182 LEU A N 1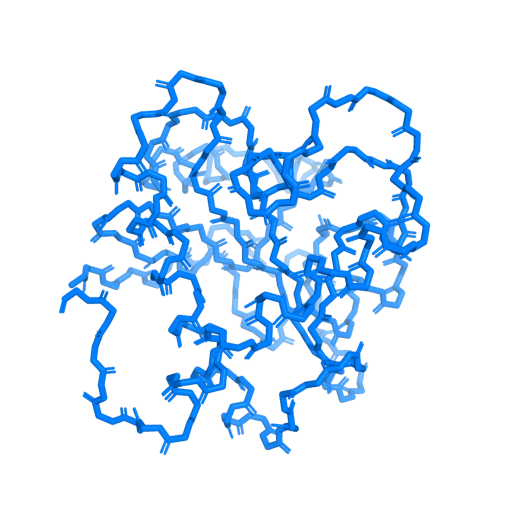
ATOM 1452 C CA . LEU A 1 182 ? 28.00703 50.25615 53.78230 1.000 32.12649 182 LEU A CA 1
ATOM 1453 C C . LEU A 1 182 ? 27.94630 50.64906 55.25333 1.000 34.63134 182 LEU A C 1
ATOM 1454 O O . LEU A 1 182 ? 28.23049 49.83176 56.13459 1.000 32.89141 182 LEU A O 1
ATOM 1459 N N . LYS A 1 183 ? 27.55689 51.90488 55.52472 1.000 32.12719 183 LYS A N 1
ATOM 1460 C CA . LYS A 1 183 ? 27.47003 52.35418 56.91273 1.000 39.28608 183 LYS A CA 1
ATOM 1461 C C . LYS A 1 183 ? 26.00693 52.49385 57.34341 1.000 38.74879 183 LYS A C 1
ATOM 1462 O O . LYS A 1 183 ? 25.12833 52.68675 56.50005 1.000 35.14330 183 LYS A O 1
ATOM 1468 N N . PRO A 1 184 ? 25.70188 52.38276 58.64682 1.000 36.92343 184 PRO A N 1
ATOM 1469 C CA . PRO A 1 184 ? 24.28596 52.38257 59.06406 1.000 35.65197 184 PRO A CA 1
ATOM 1470 C C . PRO A 1 184 ? 23.61489 53.74299 58.97582 1.000 40.88435 184 PRO A C 1
ATOM 1471 O O . PRO A 1 184 ? 22.38088 53.80717 59.02631 1.000 44.01559 184 PRO A O 1
ATOM 1475 N N . ASP A 1 185 ? 24.37689 54.82454 58.86921 1.000 45.38725 185 ASP A N 1
ATOM 1476 C CA . ASP A 1 185 ? 23.81150 56.17195 58.78656 1.000 56.07442 185 ASP A CA 1
ATOM 1477 C C . ASP A 1 185 ? 23.85220 56.69909 57.34832 1.000 59.71848 185 ASP A C 1
ATOM 1478 O O . ASP A 1 185 ? 24.79756 56.42275 56.59667 1.000 60.18743 185 ASP A O 1
#

Nearest PDB structures (foldseek):
  8c4d-assembly1_A  TM=1.005E+00  e=3.857E-43  Enterococcus faecium
  4ols-assembly4_D  TM=9.319E-01  e=2.589E-17  Staphylococcus phage G15
  4knl-assembly2_B  TM=6.343E-01  e=8.298E-11  Staphylococcus aureus subsp. aureus NCTC 8325
  3lat-assembly2_B  TM=6.572E-01  e=2.049E-10  Staphylococcus epidermidis
  4ivv-assembly1_A  TM=6.728E-01  e=1.334E-06  Streptococcus pneumoniae TIGR4

Radius of gyration: 14.86 Å; Cα contacts (8 Å, |Δi|>4): 385; chains: 1; bounding box: 34×32×40 Å

Solvent-accessible surface area: 8212 Å² total; per-residue (Å²): 63,93,87,54,93,65,44,14,0,106,23,44,14,30,150,26,107,58,123,12,101,0,0,0,0,1,9,27,88,48,54,50,49,1,91,98,16,19,85,146,1,53,67,26,76,73,159,96,0,109,98,23,7,0,0,8,15,2,6,41,84,14,1,0,65,0,1,27,22,101,11,76,0,78,14,0,85,56,100,61,0,19,18,5,15,1,0,0,28,0,31,0,26,120,126,4,77,126,78,35,0,61,58,0,0,27,1,0,0,26,20,0,0,51,14,0,68,163,68,57,32,72,12,52,120,107,8,0,40,0,33,30,69,31,31,112,45,64,17,0,23,15,0,2,35,51,46,18,69,32,75,28,110,132,90,21,62,82,81,39,13,53,89,0,6,58,54,0,23,55,30,0,98,76,10,47,79,71,78,90,79,119,10,116

Foldseek 3Di:
DAEAEAQLLPLLQPFFDDEAFAAAEWEPQAQDAQVVVLVVSNPDDNVVQLVWDFQWEFWLPYIYGNRDPRGFTRHQVAVCCRRHYHYYYFYDHPPHDPVGRVSRLLQSLLVRLVVCVVSVHAQADRHYFYSLVGPDDCTPVRLLCPQVVDHDNPRDDPVSRRSSSVVSSVSNVVCNVVVVDDSD

B-factor: mean 32.56, std 9.77, range [17.73, 81.02]